Protein AF-A0A933SV31-F1 (afdb_monomer_lite)

Sequence (207 aa):
MATLQPLSAGKNGGQMMVPQLSPNLEISMFLAQATGSFIYTDHPFRWSEICSSINYFYGTDQTPWAKIEEYITNLEIELIHFLDQRELVSGQNGFELRYMKNALKKVWEAVQNETLSN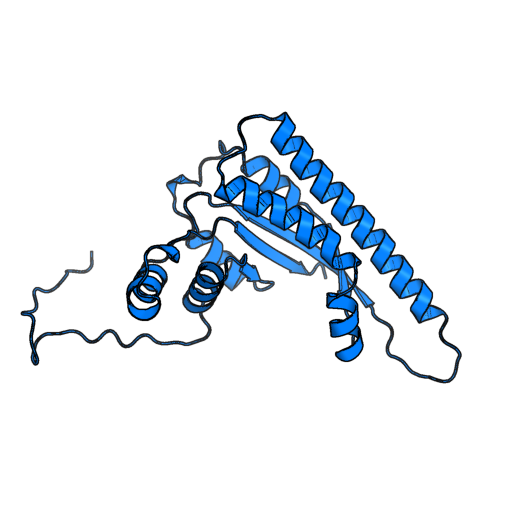QLEIDNLINEIRVAREKMATAIEKIIKLKGNDKPGQKKMLPFTTKGKLSCKIAPTGHGNDAVYRFLLAYAGHEKYIKTLPMALFLEHVK

Structure (mmCIF, N/CA/C/O backbone):
data_AF-A0A933SV31-F1
#
_entry.id   AF-A0A933SV31-F1
#
loop_
_atom_site.group_PDB
_atom_site.id
_atom_site.type_symbol
_atom_site.label_atom_id
_atom_site.label_alt_id
_atom_site.label_comp_id
_atom_site.label_asym_id
_atom_site.label_entity_id
_atom_site.label_seq_id
_atom_site.pdbx_PDB_ins_code
_atom_site.Cartn_x
_atom_site.Cartn_y
_atom_site.Cartn_z
_atom_site.occupancy
_atom_site.B_iso_or_equiv
_atom_site.auth_seq_id
_atom_site.auth_comp_id
_atom_site.auth_asym_id
_atom_site.auth_atom_id
_atom_site.pdbx_PDB_model_num
ATOM 1 N N . MET A 1 1 ? 3.905 -19.541 -30.743 1.00 34.66 1 MET A N 1
ATOM 2 C CA . MET A 1 1 ? 4.522 -18.447 -31.523 1.00 34.66 1 MET A CA 1
ATOM 3 C C . MET A 1 1 ? 3.456 -17.883 -32.446 1.00 34.66 1 MET A C 1
ATOM 5 O O . MET A 1 1 ? 3.047 -18.584 -33.359 1.00 34.66 1 MET A O 1
ATOM 9 N N . ALA A 1 2 ? 2.928 -16.692 -32.160 1.00 39.50 2 ALA A N 1
ATOM 10 C CA . ALA A 1 2 ? 1.968 -16.037 -33.046 1.00 39.50 2 ALA A CA 1
ATOM 11 C C . ALA A 1 2 ? 2.742 -15.253 -34.116 1.00 39.50 2 ALA A C 1
ATOM 13 O O . ALA A 1 2 ? 3.577 -14.412 -33.793 1.00 39.50 2 ALA A O 1
ATOM 14 N N . THR A 1 3 ? 2.512 -15.581 -35.383 1.00 40.41 3 THR A N 1
ATOM 15 C CA . THR A 1 3 ? 3.142 -14.959 -36.552 1.00 40.41 3 THR A CA 1
ATOM 16 C C . THR A 1 3 ? 2.613 -13.539 -36.767 1.00 40.41 3 THR A C 1
ATOM 18 O O . THR A 1 3 ? 1.423 -13.363 -37.024 1.00 40.41 3 THR A O 1
ATOM 21 N N . LEU A 1 4 ? 3.495 -12.537 -36.697 1.00 51.34 4 LEU A N 1
ATOM 22 C CA . LEU A 1 4 ? 3.225 -11.166 -37.141 1.00 51.34 4 LEU A CA 1
ATOM 23 C C . LEU A 1 4 ? 3.063 -11.175 -38.669 1.00 51.34 4 LEU A C 1
ATOM 25 O O . LEU A 1 4 ? 4.033 -11.396 -39.393 1.00 51.34 4 LEU A O 1
ATOM 29 N N . GLN A 1 5 ? 1.839 -10.995 -39.169 1.00 57.66 5 GLN A N 1
ATOM 30 C CA . GLN A 1 5 ? 1.598 -10.865 -40.608 1.00 57.66 5 GLN A CA 1
ATOM 31 C C . GLN A 1 5 ? 2.164 -9.533 -41.135 1.00 57.66 5 GLN A C 1
ATOM 33 O O . GLN A 1 5 ? 2.006 -8.506 -40.471 1.00 57.66 5 GLN A O 1
ATOM 38 N N . PRO A 1 6 ? 2.779 -9.507 -42.332 1.00 56.75 6 PRO A N 1
ATOM 39 C CA . PRO A 1 6 ? 3.223 -8.271 -42.956 1.00 56.75 6 PRO A CA 1
ATOM 40 C C . PRO A 1 6 ? 2.024 -7.600 -43.639 1.00 56.75 6 PRO A C 1
ATOM 42 O O . PRO A 1 6 ? 1.516 -8.101 -44.641 1.00 56.75 6 PRO A O 1
ATOM 45 N N . LEU A 1 7 ? 1.556 -6.472 -43.105 1.00 58.16 7 LEU A N 1
ATOM 46 C CA . LEU A 1 7 ? 0.505 -5.665 -43.731 1.00 58.16 7 LEU A CA 1
ATOM 47 C C . LEU A 1 7 ? 1.057 -4.300 -44.149 1.00 58.16 7 LEU A C 1
ATOM 49 O O . LEU A 1 7 ? 1.777 -3.640 -43.402 1.00 58.16 7 LEU A O 1
ATOM 53 N N . SER A 1 8 ? 0.727 -3.891 -45.374 1.00 56.78 8 SER A N 1
ATOM 54 C CA . SER A 1 8 ? 1.132 -2.615 -45.968 1.00 56.78 8 SER A CA 1
ATOM 55 C C . SER A 1 8 ? 0.360 -1.447 -45.345 1.00 56.78 8 SER A C 1
ATOM 57 O O . SER A 1 8 ? -0.872 -1.442 -45.368 1.00 56.78 8 SER A O 1
ATOM 59 N N . ALA A 1 9 ? 1.068 -0.439 -44.830 1.00 52.62 9 ALA A N 1
ATOM 60 C CA . ALA A 1 9 ? 0.459 0.738 -44.210 1.00 52.62 9 ALA A CA 1
ATOM 61 C C . ALA A 1 9 ? -0.408 1.539 -45.207 1.00 52.62 9 ALA A C 1
ATOM 63 O O . ALA A 1 9 ? 0.036 1.873 -46.304 1.00 52.62 9 ALA A O 1
ATOM 64 N N . GLY A 1 10 ? -1.648 1.860 -44.821 1.00 60.12 10 GLY A N 1
ATOM 65 C CA . GLY A 1 10 ? -2.594 2.637 -45.628 1.00 60.12 10 GLY A CA 1
ATOM 66 C C . GLY A 1 10 ? -4.054 2.273 -45.346 1.00 60.12 10 GLY A C 1
ATOM 67 O O . GLY A 1 10 ? -4.339 1.366 -44.564 1.00 60.12 10 GLY A O 1
ATOM 68 N N . LYS A 1 11 ? -4.992 2.957 -46.017 1.00 54.56 11 LYS A N 1
ATOM 69 C CA . LYS A 1 11 ? -6.459 2.825 -45.844 1.00 54.56 11 LYS A CA 1
ATOM 70 C C . LYS A 1 11 ? -6.993 1.379 -45.955 1.00 54.56 11 LYS A C 1
ATOM 72 O O . LYS A 1 11 ? -8.078 1.106 -45.459 1.00 54.56 11 LYS A O 1
ATOM 77 N N . ASN A 1 12 ? -6.213 0.468 -46.546 1.00 53.44 12 ASN A N 1
ATOM 78 C CA . ASN A 1 12 ? -6.560 -0.936 -46.795 1.00 53.44 12 ASN A CA 1
ATOM 79 C C . ASN A 1 12 ? -5.675 -1.949 -46.028 1.00 53.44 12 ASN A C 1
ATOM 81 O O . ASN A 1 12 ? -5.697 -3.130 -46.358 1.00 53.44 12 ASN A O 1
ATOM 85 N N . GLY A 1 13 ? -4.874 -1.515 -45.045 1.00 55.88 13 GLY A N 1
ATOM 86 C CA . GLY A 1 13 ? -3.947 -2.406 -44.323 1.00 55.88 13 GLY A CA 1
ATOM 87 C C . GLY A 1 13 ? -3.539 -1.958 -42.916 1.00 55.88 13 GLY A C 1
ATOM 88 O O . GLY A 1 13 ? -2.647 -2.554 -42.319 1.00 55.88 13 GLY A O 1
ATOM 89 N N . GLY A 1 14 ? -4.181 -0.927 -42.358 1.00 59.19 14 GLY A N 1
ATOM 90 C CA . GLY A 1 14 ? -4.027 -0.568 -40.948 1.00 59.19 14 GLY A CA 1
ATOM 91 C C . GLY A 1 14 ? -4.984 -1.370 -40.067 1.00 59.19 14 GLY A C 1
ATOM 92 O O . GLY A 1 14 ? -6.199 -1.236 -40.200 1.00 59.19 14 GLY A O 1
ATOM 93 N N . GLN A 1 15 ? -4.458 -2.176 -39.144 1.00 56.69 15 GLN A N 1
ATOM 94 C CA . GLN A 1 15 ? -5.285 -2.807 -38.118 1.00 56.69 15 GLN A CA 1
ATOM 95 C C . GLN A 1 15 ? -5.619 -1.766 -37.041 1.00 56.69 15 GLN A C 1
ATOM 97 O O . GLN A 1 15 ? -4.765 -1.372 -36.247 1.00 56.69 15 GLN A O 1
ATOM 102 N N . MET A 1 16 ? -6.867 -1.296 -37.031 1.00 56.91 16 MET A N 1
ATOM 103 C CA . MET A 1 16 ? -7.375 -0.432 -35.968 1.00 56.91 16 MET A CA 1
ATOM 104 C C . MET A 1 16 ? -7.538 -1.267 -34.696 1.00 56.91 16 MET A C 1
ATOM 106 O O . MET A 1 16 ? -8.471 -2.056 -34.569 1.00 56.91 16 MET A O 1
ATOM 110 N N . MET A 1 17 ? -6.624 -1.093 -33.747 1.00 57.66 17 MET A N 1
ATOM 111 C CA . MET A 1 17 ? -6.809 -1.598 -32.391 1.00 57.66 17 MET A CA 1
ATOM 112 C C . MET A 1 17 ? -7.780 -0.652 -31.691 1.00 57.66 17 MET A C 1
ATOM 114 O O . MET A 1 17 ? -7.380 0.426 -31.262 1.00 57.66 17 MET A O 1
ATOM 118 N N . VAL A 1 18 ? -9.063 -1.016 -31.630 1.00 57.53 18 VAL A N 1
ATOM 119 C CA . VAL A 1 18 ? -10.036 -0.283 -30.814 1.00 57.53 18 VAL A CA 1
ATOM 120 C C . VAL A 1 18 ? -9.783 -0.668 -29.360 1.00 57.53 18 VAL A C 1
ATOM 122 O O . VAL A 1 18 ? -9.997 -1.827 -28.996 1.00 57.53 18 VAL A O 1
ATOM 125 N N . PRO A 1 19 ? -9.313 0.257 -28.516 1.00 53.53 19 PRO A N 1
ATOM 126 C CA . PRO A 1 19 ? -9.114 -0.057 -27.118 1.00 53.53 19 PRO A CA 1
ATOM 127 C C . PRO A 1 19 ? -10.461 -0.249 -26.422 1.00 53.53 19 PRO A C 1
ATOM 129 O O . PRO A 1 19 ? -11.295 0.656 -26.407 1.00 53.53 19 PRO A O 1
ATOM 132 N N . GLN A 1 20 ? -10.687 -1.421 -25.830 1.00 50.62 20 GLN A N 1
ATOM 133 C CA . GLN A 1 20 ? -11.830 -1.613 -24.943 1.00 50.62 20 GLN A CA 1
ATOM 134 C C . GLN A 1 20 ? -11.520 -0.995 -23.579 1.00 50.62 20 GLN A C 1
ATOM 136 O O . GLN A 1 20 ? -10.733 -1.532 -22.803 1.00 50.62 20 GLN A O 1
ATOM 141 N N . LEU A 1 21 ? -12.168 0.135 -23.290 1.00 51.38 21 LEU A N 1
ATOM 142 C CA . LEU A 1 21 ? -12.091 0.842 -22.011 1.00 51.38 21 LEU A CA 1
ATOM 143 C C . LEU A 1 21 ? -13.084 0.272 -20.977 1.00 51.38 21 LEU A C 1
ATOM 145 O O . LEU A 1 21 ? -13.828 1.008 -20.330 1.00 51.38 21 LEU A O 1
ATOM 149 N N . SER A 1 22 ? -13.125 -1.051 -20.833 1.00 56.41 22 SER A N 1
ATOM 150 C CA . SER A 1 22 ? -13.831 -1.679 -19.707 1.00 56.41 22 SER A CA 1
ATOM 151 C C . SER A 1 22 ? -13.037 -1.424 -18.416 1.00 56.41 22 SER A C 1
ATOM 153 O O . SER A 1 22 ? -11.823 -1.281 -18.515 1.00 56.41 22 SER A O 1
ATOM 155 N N . PRO A 1 23 ? -13.645 -1.380 -17.213 1.00 58.56 23 PRO A N 1
ATOM 156 C CA . PRO A 1 23 ? -12.920 -1.234 -15.944 1.00 58.56 23 PRO A CA 1
ATOM 157 C C . PRO A 1 23 ? -12.016 -2.454 -15.666 1.00 58.56 23 PRO A C 1
ATOM 159 O O . PRO A 1 23 ? -12.343 -3.375 -14.915 1.00 58.56 23 PRO A O 1
ATOM 162 N N . ASN A 1 24 ? -10.860 -2.468 -16.316 1.00 77.00 24 ASN A N 1
ATOM 163 C CA . ASN A 1 24 ? -9.843 -3.507 -16.295 1.00 77.00 24 ASN A CA 1
ATOM 164 C C . ASN A 1 24 ? -8.571 -2.988 -15.608 1.00 77.00 24 ASN A C 1
ATOM 166 O O . ASN A 1 24 ? -8.502 -1.836 -15.168 1.00 77.00 24 ASN A O 1
ATOM 170 N N . LEU A 1 25 ? -7.594 -3.875 -15.424 1.00 80.50 25 LEU A N 1
ATOM 171 C CA . LEU A 1 25 ? -6.339 -3.547 -14.752 1.00 80.50 25 LEU A CA 1
ATOM 172 C C . LEU A 1 25 ? -5.607 -2.405 -15.474 1.00 80.50 25 LEU A C 1
ATOM 174 O O . LEU A 1 25 ? -5.018 -1.541 -14.828 1.00 80.50 25 LEU A O 1
ATOM 178 N N . GLU A 1 26 ? -5.706 -2.361 -16.799 1.00 79.12 26 GLU A N 1
ATOM 179 C CA . GLU A 1 26 ? -5.036 -1.395 -17.658 1.00 79.12 26 GLU A CA 1
ATOM 180 C C . GLU A 1 26 ? -5.458 0.045 -17.357 1.00 79.12 26 GLU A C 1
ATOM 182 O O . GLU A 1 26 ? -4.599 0.911 -17.200 1.00 79.12 26 GLU A O 1
ATOM 187 N N . ILE A 1 27 ? -6.761 0.315 -17.216 1.00 81.81 27 ILE A N 1
ATOM 188 C CA . ILE A 1 27 ? -7.241 1.658 -16.852 1.00 81.81 27 ILE A CA 1
ATOM 189 C C . ILE A 1 27 ? -6.800 2.027 -15.433 1.00 81.81 27 ILE A C 1
ATOM 191 O O . ILE A 1 27 ? -6.397 3.166 -15.194 1.00 81.81 27 ILE A O 1
ATOM 195 N N . SER A 1 28 ? -6.845 1.081 -14.488 1.00 84.25 28 SER A N 1
ATOM 196 C CA . SER A 1 28 ? -6.376 1.323 -13.117 1.00 84.25 28 SER A CA 1
ATOM 197 C C . SER A 1 28 ? -4.893 1.695 -13.093 1.00 84.25 28 SER A C 1
ATOM 199 O O . SER A 1 28 ? -4.515 2.655 -12.423 1.00 84.25 28 SER A O 1
ATOM 201 N N . MET A 1 29 ? -4.066 0.987 -13.864 1.00 82.50 29 MET A N 1
ATOM 202 C CA . MET A 1 29 ? -2.643 1.287 -14.009 1.00 82.50 29 MET A CA 1
ATOM 203 C C . MET A 1 29 ? -2.411 2.629 -14.699 1.00 82.50 29 MET A C 1
ATOM 205 O O . MET A 1 29 ? -1.632 3.434 -14.197 1.00 82.50 29 MET A O 1
ATOM 209 N N . PHE A 1 30 ? -3.126 2.907 -15.791 1.00 81.25 30 PHE A N 1
ATOM 210 C CA . PHE A 1 30 ? -3.048 4.182 -16.502 1.00 81.25 30 PHE A CA 1
ATOM 211 C C . PHE A 1 30 ? -3.344 5.365 -15.572 1.00 81.25 30 PHE A C 1
ATOM 213 O O . PHE A 1 30 ? -2.559 6.308 -15.500 1.00 81.25 30 PHE A O 1
ATOM 220 N N . LEU A 1 31 ? -4.444 5.308 -14.814 1.00 84.00 31 LEU A N 1
ATOM 221 C CA . LEU A 1 31 ? -4.828 6.372 -13.882 1.00 84.00 31 LEU A CA 1
ATOM 222 C C . LEU A 1 31 ? -3.818 6.525 -12.746 1.00 84.00 31 LEU A C 1
ATOM 224 O O . LEU A 1 31 ? -3.464 7.647 -12.378 1.00 84.00 31 LEU A O 1
ATOM 228 N N . ALA A 1 32 ? -3.339 5.414 -12.193 1.00 84.75 32 ALA A N 1
ATOM 229 C CA . ALA A 1 32 ? -2.336 5.429 -11.140 1.00 84.75 32 ALA A CA 1
ATOM 230 C C . ALA A 1 32 ? -1.024 6.078 -11.629 1.00 84.75 32 ALA A C 1
ATOM 232 O O . ALA A 1 32 ? -0.500 6.963 -10.956 1.00 84.75 32 ALA A O 1
ATOM 233 N N . GLN A 1 33 ? -0.558 5.744 -12.839 1.00 81.19 33 GLN A N 1
ATOM 234 C CA . GLN A 1 33 ? 0.646 6.328 -13.452 1.00 81.19 33 GLN A CA 1
ATOM 235 C C . GLN A 1 33 ? 0.458 7.809 -13.792 1.00 81.19 33 GLN A C 1
ATOM 237 O O . GLN A 1 33 ? 1.312 8.634 -13.468 1.00 81.19 33 GLN A O 1
ATOM 242 N N . ALA A 1 34 ? -0.692 8.171 -14.367 1.00 80.12 34 ALA A N 1
ATOM 243 C CA . ALA A 1 34 ? -1.012 9.552 -14.716 1.00 80.12 34 ALA A CA 1
ATOM 244 C C . ALA A 1 34 ? -1.117 10.470 -13.483 1.00 80.12 34 ALA A C 1
ATOM 246 O O . ALA A 1 34 ? -0.772 11.649 -13.560 1.00 80.12 34 ALA A O 1
ATOM 247 N N . THR A 1 35 ? -1.582 9.941 -12.345 1.00 82.19 35 THR A N 1
ATOM 248 C CA . THR A 1 35 ? -1.791 10.711 -11.103 1.00 82.19 35 THR A CA 1
ATOM 249 C C . THR A 1 35 ? -0.667 10.569 -10.077 1.00 82.19 35 THR A C 1
ATOM 251 O O . THR A 1 35 ? -0.643 11.316 -9.100 1.00 82.19 35 THR A O 1
ATOM 254 N N . GLY A 1 36 ? 0.260 9.626 -10.266 1.00 78.50 36 GLY A N 1
ATOM 255 C CA . GLY A 1 36 ? 1.266 9.273 -9.261 1.00 78.50 36 GLY A CA 1
ATOM 256 C C . GLY A 1 36 ? 0.679 8.590 -8.018 1.00 78.50 36 GLY A C 1
ATOM 257 O O . GLY A 1 36 ? 1.254 8.693 -6.936 1.00 78.50 36 GLY A O 1
ATOM 258 N N . SER A 1 37 ? -0.476 7.936 -8.156 1.00 82.06 37 SER A N 1
ATOM 259 C CA . SER A 1 37 ? -1.121 7.175 -7.079 1.00 82.06 37 SER A CA 1
ATOM 260 C C . SER A 1 37 ? -0.619 5.728 -7.063 1.00 82.06 37 SER A C 1
ATOM 262 O O . SER A 1 37 ? -0.237 5.189 -8.099 1.00 82.06 37 SER A O 1
ATOM 264 N N . PHE A 1 38 ? -0.662 5.066 -5.905 1.00 85.44 38 PHE A N 1
ATOM 265 C CA . PHE A 1 38 ? -0.480 3.613 -5.821 1.00 85.44 38 PHE A CA 1
ATOM 266 C C . PHE A 1 38 ? -1.792 2.879 -6.124 1.00 85.44 38 PHE A C 1
ATOM 268 O O . PHE A 1 38 ? -2.880 3.422 -5.917 1.00 85.44 38 PHE A O 1
ATOM 275 N N . ILE A 1 39 ? -1.695 1.631 -6.587 1.00 87.88 39 ILE A N 1
ATOM 276 C CA . ILE A 1 39 ? -2.866 0.768 -6.781 1.00 87.88 39 ILE A CA 1
ATOM 277 C C . ILE A 1 39 ? -3.226 0.098 -5.456 1.00 87.88 39 ILE A C 1
ATOM 279 O O . ILE A 1 39 ? -2.357 -0.391 -4.736 1.00 87.88 39 ILE A O 1
ATOM 283 N N . TYR A 1 40 ? -4.521 0.048 -5.165 1.00 88.06 40 TYR A N 1
ATOM 284 C CA . TYR A 1 40 ? -5.095 -0.673 -4.039 1.00 88.06 40 TYR A CA 1
ATOM 285 C C . TYR A 1 40 ? -6.243 -1.555 -4.536 1.00 88.06 40 TYR A C 1
ATOM 287 O O . TYR A 1 40 ? -7.060 -1.107 -5.344 1.00 88.06 40 TYR A O 1
ATOM 295 N N . THR A 1 41 ? -6.323 -2.792 -4.053 1.00 89.81 41 THR A N 1
ATOM 296 C CA . THR A 1 41 ? -7.451 -3.690 -4.320 1.00 89.81 41 THR A CA 1
ATOM 297 C C . THR A 1 41 ? -7.737 -4.582 -3.117 1.00 89.81 41 THR A C 1
ATOM 299 O O . THR A 1 41 ? -6.842 -4.916 -2.354 1.00 89.81 41 THR A O 1
ATOM 302 N N . ASP A 1 42 ? -8.988 -4.978 -2.946 1.00 89.94 42 ASP A N 1
ATOM 303 C CA . ASP A 1 42 ? -9.452 -5.999 -2.004 1.00 89.94 42 ASP A CA 1
ATOM 304 C C . ASP A 1 42 ? -9.886 -7.288 -2.728 1.00 89.94 42 ASP A C 1
ATOM 306 O O . ASP A 1 42 ? -10.377 -8.237 -2.115 1.00 89.94 42 ASP A O 1
ATOM 310 N N . HIS A 1 43 ? -9.681 -7.354 -4.050 1.00 90.12 43 HIS A N 1
ATOM 311 C CA . HIS A 1 43 ? -10.118 -8.468 -4.878 1.00 90.12 43 HIS A CA 1
ATOM 312 C C . HIS A 1 43 ? -8.944 -9.400 -5.235 1.00 90.12 43 HIS A C 1
ATOM 314 O O . HIS A 1 43 ? -8.019 -8.980 -5.939 1.00 90.12 43 HIS A O 1
ATOM 320 N N . PRO A 1 44 ? -8.991 -10.696 -4.871 1.00 89.50 44 PRO A N 1
ATOM 321 C CA . PRO A 1 44 ? -7.854 -11.609 -5.023 1.00 89.50 44 PRO A CA 1
ATOM 322 C C . PRO A 1 44 ? -7.461 -11.847 -6.487 1.00 89.50 44 PRO A C 1
ATOM 324 O O . PRO A 1 44 ? -6.278 -11.889 -6.813 1.00 89.50 44 PRO A O 1
ATOM 327 N N . PHE A 1 45 ? -8.435 -11.932 -7.402 1.00 88.31 45 PHE A N 1
ATOM 328 C CA . PHE A 1 45 ? -8.134 -12.045 -8.836 1.00 88.31 45 PHE A CA 1
ATOM 329 C C . PHE A 1 45 ? -7.357 -10.824 -9.351 1.00 88.31 45 PHE A C 1
ATOM 331 O O . PHE A 1 45 ? -6.319 -10.982 -9.985 1.00 88.31 45 PHE A O 1
ATOM 338 N N . ARG A 1 46 ? -7.783 -9.604 -8.996 1.00 87.12 46 ARG A N 1
ATOM 339 C CA . ARG A 1 46 ? -7.111 -8.370 -9.418 1.00 87.12 46 ARG A CA 1
ATOM 340 C C . ARG A 1 46 ? -5.717 -8.266 -8.809 1.00 87.12 46 ARG A C 1
ATOM 342 O O . ARG A 1 46 ? -4.788 -7.837 -9.486 1.00 87.12 46 ARG A O 1
ATOM 349 N N . TRP A 1 47 ? -5.552 -8.722 -7.568 1.00 89.44 47 TRP A N 1
ATOM 350 C CA . TRP A 1 47 ? -4.239 -8.859 -6.948 1.00 89.44 47 TRP A CA 1
ATOM 351 C C . TRP A 1 47 ? -3.315 -9.799 -7.731 1.00 89.44 47 TRP A C 1
ATOM 353 O O . TRP A 1 47 ? -2.162 -9.451 -7.982 1.00 89.44 47 TRP A O 1
ATOM 363 N N . SER A 1 48 ? -3.823 -10.947 -8.191 1.00 87.88 48 SER A N 1
ATOM 364 C CA . SER A 1 48 ? -3.043 -11.888 -9.004 1.00 87.88 48 SER A CA 1
ATOM 365 C C . SER A 1 48 ? -2.622 -11.302 -10.359 1.00 87.88 48 SER A C 1
ATOM 367 O O . SER A 1 48 ? -1.479 -11.491 -10.778 1.00 87.88 48 SER A O 1
ATOM 369 N N . GLU A 1 49 ? -3.493 -10.521 -11.009 1.00 85.75 49 GLU A N 1
ATOM 370 C CA . GLU A 1 49 ? -3.174 -9.820 -12.259 1.00 85.75 49 GLU A CA 1
ATOM 371 C C . GLU A 1 49 ? -2.078 -8.762 -12.036 1.00 85.75 49 GLU A C 1
ATOM 373 O O . GLU A 1 49 ? -1.110 -8.697 -12.794 1.00 85.75 49 GLU A O 1
ATOM 378 N N . ILE A 1 50 ? -2.178 -7.980 -10.952 1.00 85.62 50 ILE A N 1
ATOM 379 C CA . ILE A 1 50 ? -1.163 -6.984 -10.571 1.00 85.62 50 ILE A CA 1
ATOM 380 C C . ILE A 1 50 ? 0.185 -7.659 -10.315 1.00 85.62 50 ILE A C 1
ATOM 382 O O . ILE A 1 50 ? 1.201 -7.214 -10.850 1.00 85.62 50 ILE A O 1
ATOM 386 N N . CYS A 1 51 ? 0.208 -8.745 -9.540 1.00 84.31 51 CYS A N 1
ATOM 387 C CA . CYS A 1 51 ? 1.434 -9.498 -9.276 1.00 84.31 51 CYS A CA 1
ATOM 388 C C . CYS A 1 51 ? 2.053 -10.047 -10.569 1.00 84.31 51 CYS A C 1
ATOM 390 O O . CYS A 1 51 ? 3.268 -10.003 -10.732 1.00 84.31 51 CYS A O 1
ATOM 392 N N . SER A 1 52 ? 1.221 -10.506 -11.508 1.00 81.56 52 SER A N 1
ATOM 393 C CA . SER A 1 52 ? 1.667 -11.056 -12.797 1.00 81.56 52 SER A CA 1
ATOM 394 C C . SER A 1 52 ? 2.222 -9.996 -13.759 1.00 81.56 52 SER A C 1
ATOM 396 O O . SER A 1 52 ? 2.974 -10.336 -14.666 1.00 81.56 52 SER A O 1
ATOM 398 N N . SER A 1 53 ? 1.879 -8.717 -13.567 1.00 78.38 53 SER A N 1
ATOM 399 C CA . SER A 1 53 ? 2.431 -7.586 -14.336 1.00 78.38 53 SER A CA 1
ATOM 400 C C . SER A 1 53 ? 3.815 -7.112 -13.866 1.00 78.38 53 SER A C 1
ATOM 402 O O . SER A 1 53 ? 4.383 -6.179 -14.436 1.00 78.38 53 SER A O 1
ATOM 404 N N . ILE A 1 54 ? 4.363 -7.713 -12.805 1.00 75.94 54 ILE A N 1
ATOM 405 C CA . ILE A 1 54 ? 5.722 -7.424 -12.340 1.00 75.94 54 ILE A CA 1
ATOM 406 C C . ILE A 1 54 ? 6.704 -8.180 -13.235 1.00 75.94 54 ILE A C 1
ATOM 408 O O . ILE A 1 54 ? 6.583 -9.389 -13.428 1.00 75.94 54 ILE A O 1
ATOM 412 N N . ASN A 1 55 ? 7.706 -7.479 -13.764 1.00 67.19 55 ASN A N 1
ATOM 413 C CA . ASN A 1 55 ? 8.739 -8.109 -14.579 1.00 67.19 55 ASN A CA 1
ATOM 414 C C . ASN A 1 55 ? 9.507 -9.177 -13.781 1.00 67.19 55 ASN A C 1
ATOM 416 O O . ASN A 1 55 ? 9.966 -8.928 -12.666 1.00 67.19 55 ASN A O 1
ATOM 420 N N . TYR A 1 56 ? 9.721 -10.341 -14.407 1.00 55.28 56 TYR A N 1
ATOM 421 C CA . TYR A 1 56 ? 10.370 -11.526 -13.820 1.00 55.28 56 TYR A CA 1
ATOM 422 C C . TYR A 1 56 ? 11.737 -11.241 -13.164 1.00 55.28 56 TYR A C 1
ATOM 424 O O . TYR A 1 56 ? 12.136 -11.934 -12.232 1.00 55.28 56 TYR A O 1
ATOM 432 N N . PHE A 1 57 ? 12.438 -10.188 -13.599 1.00 52.78 57 PHE A N 1
ATOM 433 C CA . PHE A 1 57 ? 13.743 -9.779 -13.065 1.00 52.78 57 PHE A CA 1
ATOM 434 C C . PHE A 1 57 ? 13.735 -9.407 -11.569 1.00 52.78 57 PHE A C 1
ATOM 436 O O . PHE A 1 57 ? 14.786 -9.454 -10.940 1.00 52.78 57 PHE A O 1
ATOM 443 N N . TYR A 1 58 ? 12.572 -9.077 -10.993 1.00 56.81 58 TYR A N 1
ATOM 444 C CA . TYR A 1 58 ? 12.419 -8.731 -9.570 1.00 56.81 58 TYR A CA 1
ATOM 445 C C . TYR A 1 58 ? 11.940 -9.892 -8.687 1.00 56.81 58 TYR A C 1
ATOM 447 O O . TYR A 1 58 ? 11.755 -9.712 -7.487 1.00 56.81 58 TYR A O 1
ATOM 455 N N . GLY A 1 59 ? 11.756 -11.087 -9.255 1.00 51.88 59 GLY A N 1
ATOM 456 C CA . GLY A 1 59 ? 11.336 -12.288 -8.527 1.00 51.88 59 GLY A CA 1
ATOM 457 C C . GLY A 1 59 ? 12.453 -13.007 -7.762 1.00 51.88 59 GLY A C 1
ATOM 458 O O . GLY A 1 59 ? 12.235 -14.129 -7.316 1.00 51.88 59 GLY A O 1
ATOM 459 N N . THR A 1 60 ? 13.648 -12.422 -7.645 1.00 53.97 60 THR A N 1
ATOM 460 C CA . THR A 1 60 ? 14.753 -12.984 -6.860 1.00 53.97 60 THR A CA 1
ATOM 461 C C . THR A 1 60 ? 14.812 -12.307 -5.489 1.00 53.97 60 THR A C 1
ATOM 463 O O . THR A 1 60 ? 14.804 -11.082 -5.385 1.00 53.97 60 THR A O 1
ATOM 466 N N . ASP A 1 61 ? 14.877 -13.108 -4.424 1.00 56.91 61 ASP A N 1
ATOM 467 C CA . ASP A 1 61 ? 14.716 -12.728 -3.005 1.00 56.91 61 ASP A CA 1
ATOM 468 C C . ASP A 1 61 ? 15.801 -11.781 -2.427 1.00 56.91 61 ASP A C 1
ATOM 470 O O . ASP A 1 61 ? 15.993 -11.696 -1.216 1.00 56.91 61 ASP A O 1
ATOM 474 N N . GLN A 1 62 ? 16.549 -11.066 -3.272 1.00 61.94 62 GLN A N 1
ATOM 475 C CA . GLN A 1 62 ? 17.710 -10.248 -2.900 1.00 61.94 62 GLN A CA 1
ATOM 476 C C . GLN A 1 62 ? 17.494 -8.743 -3.102 1.00 61.94 62 GLN A C 1
ATOM 478 O O . GLN A 1 62 ? 18.454 -7.986 -3.238 1.00 61.94 62 GLN A O 1
ATOM 483 N N . THR A 1 63 ? 16.245 -8.276 -3.123 1.00 71.50 63 THR A N 1
ATOM 484 C CA . THR A 1 63 ? 15.967 -6.836 -3.187 1.00 71.50 63 THR A CA 1
ATOM 485 C C . THR A 1 63 ? 15.871 -6.238 -1.776 1.00 71.50 63 THR A C 1
ATOM 487 O O . THR A 1 63 ? 15.314 -6.873 -0.876 1.00 71.50 63 THR A O 1
ATOM 490 N N . PRO A 1 64 ? 16.351 -4.999 -1.546 1.00 75.50 64 PRO A N 1
ATOM 491 C CA . PRO A 1 64 ? 16.194 -4.321 -0.250 1.00 75.50 64 PRO A CA 1
ATOM 492 C C . PRO A 1 64 ? 14.716 -4.146 0.150 1.00 75.50 64 PRO A C 1
ATOM 494 O O . PRO A 1 64 ? 14.392 -4.010 1.329 1.00 75.50 64 PRO A O 1
ATOM 497 N N . TRP A 1 65 ? 13.812 -4.211 -0.829 1.00 84.19 65 TRP A N 1
ATOM 498 C CA . TRP A 1 65 ? 12.365 -4.092 -0.669 1.00 84.19 65 TRP A CA 1
ATOM 499 C C . TRP A 1 65 ? 11.706 -5.345 -0.097 1.00 84.19 65 TRP A C 1
ATOM 501 O O . TRP A 1 65 ? 10.675 -5.217 0.557 1.00 84.19 65 TRP A O 1
ATOM 511 N N . ALA A 1 66 ? 12.308 -6.529 -0.267 1.00 84.31 66 ALA A N 1
ATOM 512 C CA . ALA A 1 66 ? 11.729 -7.799 0.174 1.00 84.31 66 ALA A CA 1
ATOM 513 C C . ALA A 1 66 ? 11.384 -7.802 1.674 1.00 84.31 66 ALA A C 1
ATOM 515 O O . ALA A 1 66 ? 10.313 -8.257 2.061 1.00 84.31 66 ALA A O 1
ATOM 516 N N . LYS A 1 67 ? 12.231 -7.195 2.517 1.00 87.69 67 LYS A N 1
ATOM 517 C CA . LYS A 1 67 ? 11.972 -7.061 3.964 1.00 87.69 67 LYS A CA 1
ATOM 518 C C . LYS A 1 67 ? 10.761 -6.178 4.270 1.00 87.69 67 LYS A C 1
ATOM 520 O O . LYS A 1 67 ? 10.004 -6.453 5.198 1.00 87.69 67 LYS A O 1
ATOM 525 N N . ILE A 1 68 ? 10.578 -5.107 3.497 1.00 89.25 68 ILE A N 1
ATOM 526 C CA . ILE A 1 68 ? 9.431 -4.201 3.637 1.00 89.25 68 ILE A CA 1
ATOM 527 C C . ILE A 1 68 ? 8.162 -4.902 3.147 1.00 89.25 68 ILE A C 1
ATOM 529 O O . ILE A 1 68 ? 7.133 -4.831 3.816 1.00 89.25 68 ILE A O 1
ATOM 533 N N . GLU A 1 69 ? 8.233 -5.608 2.016 1.00 89.44 69 GLU A N 1
ATOM 534 C CA . GLU A 1 69 ? 7.127 -6.424 1.511 1.00 89.44 69 GLU A CA 1
ATOM 535 C C . GLU A 1 69 ? 6.702 -7.485 2.521 1.00 89.44 69 GLU A C 1
ATOM 537 O O . GLU A 1 69 ? 5.514 -7.599 2.809 1.00 89.44 69 GLU A O 1
ATOM 542 N N . GLU A 1 70 ? 7.653 -8.232 3.084 1.00 89.56 70 GLU A N 1
ATOM 543 C CA . GLU A 1 70 ? 7.403 -9.271 4.082 1.00 89.56 70 GLU A CA 1
ATOM 544 C C . GLU A 1 70 ? 6.752 -8.685 5.339 1.00 89.56 70 GLU A C 1
ATOM 546 O O . GLU A 1 70 ? 5.751 -9.215 5.830 1.00 89.56 70 GLU A O 1
ATOM 551 N N . TYR A 1 71 ? 7.266 -7.553 5.830 1.00 91.19 71 TYR A N 1
ATOM 552 C CA . TYR A 1 71 ? 6.685 -6.867 6.978 1.00 91.19 71 TYR A CA 1
ATOM 553 C C . TYR A 1 71 ? 5.247 -6.415 6.705 1.00 91.19 71 TYR A C 1
ATOM 555 O O . TYR A 1 71 ? 4.350 -6.706 7.498 1.00 91.19 71 TYR A O 1
ATOM 563 N N . ILE A 1 72 ? 5.008 -5.726 5.582 1.00 90.38 72 ILE A N 1
ATOM 564 C CA . ILE A 1 72 ? 3.670 -5.227 5.246 1.00 90.38 72 ILE A CA 1
ATOM 565 C C . ILE A 1 72 ? 2.716 -6.393 4.981 1.00 90.38 72 ILE A C 1
ATOM 567 O O . ILE A 1 72 ? 1.576 -6.322 5.417 1.00 90.38 72 ILE A O 1
ATOM 571 N N . THR A 1 73 ? 3.175 -7.468 4.337 1.00 88.81 73 THR A N 1
ATOM 572 C CA . THR A 1 73 ? 2.367 -8.663 4.040 1.00 88.81 73 THR A CA 1
ATOM 573 C C . THR A 1 73 ? 1.887 -9.378 5.290 1.00 88.81 73 THR A C 1
ATOM 575 O O . THR A 1 73 ? 0.819 -9.977 5.279 1.00 88.81 73 THR A O 1
ATOM 578 N N . ASN A 1 74 ? 2.622 -9.284 6.394 1.00 86.38 74 ASN A N 1
ATOM 579 C CA . ASN A 1 74 ? 2.206 -9.839 7.678 1.00 86.38 74 ASN A CA 1
ATOM 580 C C . ASN A 1 74 ? 1.516 -8.805 8.586 1.00 86.38 74 ASN A C 1
ATOM 582 O O . ASN A 1 74 ? 1.270 -9.074 9.763 1.00 86.38 74 ASN A O 1
ATOM 586 N N . LEU A 1 75 ? 1.190 -7.619 8.062 1.00 88.50 75 LEU A N 1
ATOM 587 C CA . LEU A 1 75 ? 0.612 -6.534 8.842 1.00 88.50 75 LEU A CA 1
ATOM 588 C C . LEU A 1 75 ? -0.910 -6.669 8.941 1.00 88.50 75 LEU A C 1
ATOM 590 O O . LEU A 1 75 ? -1.650 -6.398 7.994 1.00 88.50 75 LEU A O 1
ATOM 594 N N . GLU A 1 76 ? -1.390 -7.010 10.133 1.00 89.25 76 GLU A N 1
ATOM 595 C CA . GLU A 1 76 ? -2.813 -6.913 10.461 1.00 89.25 76 GLU A CA 1
ATOM 596 C C . GLU A 1 76 ? -3.204 -5.465 10.767 1.00 89.25 76 GLU A C 1
ATOM 598 O O . GLU A 1 76 ? -2.631 -4.818 11.645 1.00 89.25 76 GLU A O 1
ATOM 603 N N . ILE A 1 77 ? -4.221 -4.949 10.094 1.00 88.12 77 ILE A N 1
ATOM 604 C CA . ILE A 1 77 ? -4.741 -3.601 10.296 1.00 88.12 77 ILE A CA 1
ATOM 605 C C . ILE A 1 77 ? -6.213 -3.644 10.693 1.00 88.12 77 ILE A C 1
ATOM 607 O O . ILE A 1 77 ? -6.992 -4.465 10.210 1.00 88.12 77 ILE A O 1
ATOM 611 N N . GLU A 1 78 ? -6.602 -2.735 11.580 1.00 87.06 78 GLU A N 1
ATOM 612 C CA . GLU A 1 78 ? -8.007 -2.486 11.877 1.00 87.06 78 GLU A CA 1
ATOM 613 C C . GLU A 1 78 ? -8.524 -1.390 10.957 1.00 87.06 78 GLU A C 1
ATOM 615 O O . GLU A 1 78 ? -7.924 -0.324 10.830 1.00 87.06 78 GLU A O 1
ATOM 620 N N . LEU A 1 79 ? -9.646 -1.660 10.307 1.00 83.00 79 LEU A N 1
ATOM 621 C CA . LEU A 1 79 ? -10.301 -0.735 9.400 1.00 83.00 79 LEU A CA 1
ATOM 622 C C . LEU A 1 79 ? -11.616 -0.298 10.002 1.00 83.00 79 LEU A C 1
ATOM 624 O O . LEU A 1 79 ? -12.415 -1.131 10.422 1.00 83.00 79 LEU A O 1
ATOM 628 N N . ILE A 1 80 ? -11.832 1.010 10.021 1.00 82.81 80 ILE A N 1
ATOM 629 C CA . ILE A 1 80 ? -13.086 1.612 10.450 1.00 82.81 80 ILE A CA 1
ATOM 630 C C . ILE A 1 80 ? -14.012 1.790 9.248 1.00 82.81 80 ILE A C 1
ATOM 632 O O . ILE A 1 80 ? -13.627 2.367 8.232 1.00 82.81 80 ILE A O 1
ATOM 636 N N . HIS A 1 81 ? -15.247 1.323 9.388 1.00 81.06 81 HIS A N 1
ATOM 637 C CA . HIS A 1 81 ? -16.300 1.475 8.392 1.00 81.06 81 HIS A CA 1
ATOM 638 C C . HIS A 1 81 ? -17.347 2.450 8.903 1.00 81.06 81 HIS A C 1
ATOM 640 O O . HIS A 1 81 ? -17.962 2.241 9.951 1.00 81.06 81 HIS A O 1
ATOM 646 N N . PHE A 1 82 ? -17.551 3.525 8.145 1.00 77.12 82 PHE A N 1
ATOM 647 C CA . PHE A 1 82 ? -18.614 4.490 8.393 1.00 77.12 82 PHE A CA 1
ATOM 648 C C . PHE A 1 82 ? -19.836 4.113 7.559 1.00 77.12 82 PHE A C 1
ATOM 650 O O . PHE A 1 82 ? -19.739 3.956 6.345 1.00 77.12 82 PHE A O 1
ATOM 657 N N . LEU A 1 83 ? -20.987 3.985 8.215 1.00 73.75 83 LEU A N 1
ATOM 658 C CA . LEU A 1 83 ? -22.260 3.682 7.554 1.00 73.75 83 LEU A CA 1
ATOM 659 C C . LEU A 1 83 ? -22.912 4.940 6.956 1.00 73.75 83 LEU A C 1
ATOM 661 O O . LEU A 1 83 ? -23.705 4.839 6.025 1.00 73.75 83 LEU A O 1
ATOM 665 N N . ASP A 1 84 ? -22.546 6.127 7.453 1.00 77.06 84 ASP A N 1
ATOM 666 C CA . ASP A 1 84 ? -22.935 7.417 6.880 1.00 77.06 84 ASP A CA 1
ATOM 667 C C . ASP A 1 84 ? -21.807 7.977 5.993 1.00 77.06 84 ASP A C 1
ATOM 669 O O . ASP A 1 84 ? -20.682 8.216 6.441 1.00 77.06 84 ASP A O 1
ATOM 673 N N . GLN A 1 85 ? -22.122 8.237 4.723 1.00 69.56 85 GLN A N 1
ATOM 674 C CA . GLN A 1 85 ? -21.190 8.779 3.733 1.00 69.56 85 GLN A CA 1
ATOM 675 C C . GLN A 1 85 ? -20.640 10.162 4.117 1.00 69.56 85 GLN A C 1
ATOM 677 O O . GLN A 1 85 ? -19.503 10.493 3.781 1.00 69.56 85 GLN A O 1
ATOM 682 N N . ARG A 1 86 ? -21.403 10.983 4.847 1.00 74.25 86 ARG A N 1
ATOM 683 C CA . ARG A 1 86 ? -20.925 12.296 5.315 1.00 74.25 86 ARG A CA 1
ATOM 684 C C . ARG A 1 86 ? -19.852 12.145 6.385 1.00 74.25 86 ARG A C 1
ATOM 686 O O . ARG A 1 86 ? -18.895 12.917 6.423 1.00 74.25 86 ARG A O 1
ATOM 693 N N . GLU A 1 87 ? -20.003 11.131 7.230 1.00 69.75 87 GLU A N 1
ATOM 694 C CA . GLU A 1 87 ? -19.012 10.765 8.236 1.00 69.75 87 GLU A CA 1
ATOM 695 C C . GLU A 1 87 ? -17.780 10.115 7.613 1.00 69.75 87 GLU A C 1
ATOM 697 O O . GLU A 1 87 ? -16.673 10.326 8.097 1.00 69.75 87 GLU A O 1
ATOM 702 N N . LEU A 1 88 ? -17.951 9.390 6.503 1.00 68.12 88 LEU A N 1
ATOM 703 C CA . LEU A 1 88 ? -16.829 8.894 5.716 1.00 68.12 88 LEU A CA 1
ATOM 704 C C . LEU A 1 88 ? -15.999 10.051 5.152 1.00 68.12 88 LEU A C 1
ATOM 706 O O . LEU A 1 88 ? -14.786 10.030 5.288 1.00 68.12 88 LEU A O 1
ATOM 710 N N . VAL A 1 89 ? -16.617 11.075 4.555 1.00 67.88 89 VAL A N 1
ATOM 711 C CA . VAL A 1 89 ? -15.877 12.214 3.974 1.00 67.88 89 VAL A CA 1
ATOM 712 C C . VAL A 1 89 ? -15.169 13.039 5.055 1.00 67.88 89 VAL A C 1
ATOM 714 O O . VAL A 1 89 ? -14.008 13.419 4.887 1.00 67.88 89 VAL A O 1
ATOM 717 N N . SER A 1 90 ? -15.819 13.287 6.197 1.00 65.88 90 SER A N 1
ATOM 718 C CA . SER A 1 90 ? -15.164 13.963 7.325 1.00 65.88 90 SER A CA 1
ATOM 719 C C . SER A 1 90 ? -14.077 13.095 7.973 1.00 65.88 90 SER A C 1
ATOM 721 O O . SER A 1 90 ? -13.040 13.622 8.372 1.00 65.88 90 SER A O 1
ATOM 723 N N . GLY A 1 91 ? -14.260 11.772 8.000 1.00 62.16 91 GLY A N 1
ATOM 724 C CA . GLY A 1 91 ? -13.287 10.785 8.470 1.00 62.16 91 GLY A CA 1
ATOM 725 C C . GLY A 1 91 ? -12.120 10.526 7.508 1.00 62.16 91 GLY A C 1
ATOM 726 O O . GLY A 1 91 ? -11.018 10.242 7.966 1.00 62.16 91 GLY A O 1
ATOM 727 N N . GLN A 1 92 ? -12.305 10.691 6.194 1.00 56.09 92 GLN A N 1
ATOM 728 C CA . GLN A 1 92 ? -11.250 10.619 5.168 1.00 56.09 92 GLN A CA 1
ATOM 729 C C . GLN A 1 92 ? -10.293 11.812 5.252 1.00 56.09 92 GLN A C 1
ATOM 731 O O . GLN A 1 92 ? -9.089 11.657 5.054 1.00 56.09 92 GLN A O 1
ATOM 736 N N . ASN A 1 93 ? -10.822 12.987 5.606 1.00 53.81 93 ASN A N 1
ATOM 737 C CA . ASN A 1 93 ? -10.025 14.135 6.049 1.00 53.81 93 ASN A CA 1
ATOM 738 C C . ASN A 1 93 ? -9.548 13.993 7.505 1.00 53.81 93 ASN A C 1
ATOM 740 O O . ASN A 1 93 ? -8.785 14.826 8.000 1.00 53.81 93 ASN A O 1
ATOM 744 N N . GLY A 1 94 ? -9.996 12.941 8.189 1.00 59.38 94 GLY A N 1
ATOM 745 C CA . GLY A 1 94 ? -9.579 12.584 9.527 1.00 59.38 94 GLY A CA 1
ATOM 746 C C . GLY A 1 94 ? -8.097 12.234 9.568 1.00 59.38 94 GLY A C 1
ATOM 747 O O . GLY A 1 94 ? -7.506 11.675 8.643 1.00 59.38 94 GLY A O 1
ATOM 748 N N . PHE A 1 95 ? -7.485 12.573 10.692 1.00 62.78 95 PHE A N 1
ATOM 749 C CA . PHE A 1 95 ? -6.060 12.399 10.947 1.00 62.78 95 PHE A CA 1
ATOM 750 C C . PHE A 1 95 ? -5.597 10.929 10.925 1.00 62.78 95 PHE A C 1
ATOM 752 O O . PHE A 1 95 ? -4.416 10.643 10.753 1.00 62.78 95 PHE A O 1
ATOM 759 N N . GLU A 1 96 ? -6.534 9.991 11.009 1.00 68.31 96 GLU A N 1
ATOM 760 C CA . GLU A 1 96 ? -6.253 8.621 11.428 1.00 68.31 96 GLU A CA 1
ATOM 761 C C . GLU A 1 96 ? -5.756 7.741 10.284 1.00 68.31 96 GLU A C 1
ATOM 763 O O . GLU A 1 96 ? -4.724 7.082 10.397 1.00 68.31 96 GLU A O 1
ATOM 768 N N . LEU A 1 97 ? -6.407 7.830 9.122 1.00 73.12 97 LEU A N 1
ATOM 769 C CA . LEU A 1 97 ? -5.926 7.195 7.890 1.00 73.12 97 LEU A CA 1
ATOM 770 C C . LEU A 1 97 ? -4.692 7.915 7.328 1.00 73.12 97 LEU A C 1
ATOM 772 O O . LEU A 1 97 ? -3.925 7.345 6.547 1.00 73.12 97 LEU A O 1
ATOM 776 N N . ARG A 1 98 ? -4.469 9.170 7.744 1.00 82.94 98 ARG A N 1
ATOM 777 C CA . ARG A 1 98 ? -3.339 9.984 7.292 1.00 82.94 98 ARG A CA 1
ATOM 778 C C . ARG A 1 98 ? -2.007 9.425 7.777 1.00 82.94 98 ARG A C 1
ATOM 780 O O . ARG A 1 98 ? -1.030 9.529 7.042 1.00 82.94 98 ARG A O 1
ATOM 787 N N . TYR A 1 99 ? -1.950 8.817 8.963 1.00 87.44 99 TYR A N 1
ATOM 788 C CA . TYR A 1 99 ? -0.716 8.213 9.469 1.00 87.44 99 TYR A CA 1
ATOM 789 C C . TYR A 1 99 ? -0.209 7.101 8.557 1.00 87.44 99 TYR A C 1
ATOM 791 O O . TYR A 1 99 ? 0.914 7.189 8.060 1.00 87.44 99 TYR A O 1
ATOM 799 N N . MET A 1 100 ? -1.053 6.099 8.292 1.00 87.50 100 MET A N 1
ATOM 800 C CA . MET A 1 100 ? -0.702 4.987 7.407 1.00 87.50 100 MET A CA 1
ATOM 801 C C . MET A 1 100 ? -0.453 5.471 5.982 1.00 87.50 100 MET A C 1
ATOM 803 O O . MET A 1 100 ? 0.552 5.100 5.381 1.00 87.50 100 MET A O 1
ATOM 807 N N . LYS A 1 101 ? -1.293 6.377 5.463 1.00 86.44 101 LYS A N 1
ATOM 808 C CA . LYS A 1 101 ? -1.084 6.982 4.140 1.00 86.44 101 LYS A CA 1
ATOM 809 C C . LYS A 1 101 ? 0.281 7.666 4.026 1.00 86.44 101 LYS A C 1
ATOM 811 O O . LYS A 1 101 ? 0.961 7.487 3.022 1.00 86.44 101 LYS A O 1
ATOM 816 N N . ASN A 1 102 ? 0.689 8.442 5.030 1.00 90.12 102 ASN A N 1
ATOM 817 C CA . ASN A 1 102 ? 1.976 9.139 5.019 1.00 90.12 102 ASN A CA 1
ATOM 818 C C . ASN A 1 102 ? 3.156 8.163 5.108 1.00 90.12 102 ASN A C 1
ATOM 820 O O . ASN A 1 102 ? 4.143 8.363 4.407 1.00 90.12 102 ASN A O 1
ATOM 824 N N . ALA A 1 103 ? 3.056 7.117 5.935 1.00 91.88 103 ALA A N 1
ATOM 825 C CA . ALA A 1 103 ? 4.094 6.091 6.030 1.00 91.88 103 ALA A CA 1
ATOM 826 C C . ALA A 1 103 ? 4.265 5.345 4.695 1.00 91.88 103 ALA A C 1
ATOM 828 O O . ALA A 1 103 ? 5.375 5.243 4.180 1.00 91.88 103 ALA A O 1
ATOM 829 N N . LEU A 1 104 ? 3.162 4.922 4.069 1.00 90.44 104 LEU A N 1
ATOM 830 C CA . LEU A 1 104 ? 3.185 4.272 2.754 1.00 90.44 104 LEU A CA 1
ATOM 831 C C . LEU A 1 104 ? 3.687 5.218 1.651 1.00 90.44 104 LEU A C 1
ATOM 833 O O . LEU A 1 104 ? 4.414 4.791 0.759 1.00 90.44 104 LEU A O 1
ATOM 837 N N . LYS A 1 105 ? 3.371 6.518 1.732 1.00 89.62 105 LYS A N 1
ATOM 838 C CA . LYS A 1 105 ? 3.899 7.533 0.806 1.00 89.62 105 LYS A CA 1
ATOM 839 C C . LYS A 1 105 ? 5.420 7.660 0.895 1.00 89.62 105 LYS A C 1
ATOM 841 O O . LYS A 1 105 ? 6.063 7.823 -0.133 1.00 89.62 105 LYS A O 1
ATOM 846 N N . LYS A 1 106 ? 6.004 7.556 2.089 1.00 90.31 106 LYS A N 1
ATOM 847 C CA . LYS A 1 106 ? 7.464 7.570 2.244 1.00 90.31 106 LYS A CA 1
ATOM 848 C C . LYS A 1 106 ? 8.121 6.331 1.648 1.00 90.31 106 LYS A C 1
ATOM 850 O O . LYS A 1 106 ? 9.159 6.461 1.014 1.00 90.31 106 LYS A O 1
ATOM 855 N N . VAL A 1 107 ? 7.500 5.155 1.791 1.00 89.19 107 VAL A N 1
ATOM 856 C CA . VAL A 1 107 ? 7.958 3.939 1.093 1.00 89.19 107 VAL A CA 1
ATOM 857 C C . VAL A 1 107 ? 7.917 4.164 -0.415 1.00 89.19 107 VAL A C 1
ATOM 859 O O . VAL A 1 107 ? 8.916 3.948 -1.088 1.00 89.19 107 VAL A O 1
ATOM 862 N N . TRP A 1 108 ? 6.805 4.682 -0.940 1.00 87.50 108 TRP A N 1
ATOM 863 C CA . TRP A 1 108 ? 6.672 5.023 -2.356 1.00 87.50 108 TRP A CA 1
ATOM 864 C C . TRP A 1 108 ? 7.771 5.978 -2.843 1.00 87.50 108 TRP A C 1
ATOM 866 O O . TRP A 1 108 ? 8.393 5.734 -3.874 1.00 87.50 108 TRP A O 1
ATOM 876 N N . GLU A 1 109 ? 8.026 7.059 -2.105 1.00 87.12 109 GLU A N 1
ATOM 877 C CA . GLU A 1 109 ? 9.069 8.039 -2.429 1.00 87.12 109 GLU A CA 1
ATOM 878 C C . GLU A 1 109 ? 10.471 7.422 -2.369 1.00 87.12 109 GLU A C 1
ATOM 880 O O . GLU A 1 109 ? 11.295 7.708 -3.236 1.00 87.12 109 GLU A O 1
ATOM 885 N N . ALA A 1 110 ? 10.732 6.542 -1.400 1.00 86.75 110 ALA A N 1
ATOM 886 C CA . ALA A 1 110 ? 11.997 5.825 -1.304 1.00 86.75 110 ALA A CA 1
ATOM 887 C C . ALA A 1 110 ? 12.215 4.886 -2.499 1.00 86.75 110 ALA A C 1
ATOM 889 O O . ALA A 1 110 ? 13.331 4.813 -3.013 1.00 86.75 110 ALA A O 1
ATOM 890 N N . VAL A 1 111 ? 11.164 4.194 -2.965 1.00 82.81 111 VAL A N 1
ATOM 891 C CA . VAL A 1 111 ? 11.253 3.319 -4.147 1.00 82.81 111 VAL A CA 1
ATOM 892 C C . VAL A 1 111 ? 11.509 4.137 -5.406 1.00 82.81 111 VAL A C 1
ATOM 894 O O . VAL A 1 111 ? 12.395 3.794 -6.179 1.00 82.81 111 VAL A O 1
ATOM 897 N N . GLN A 1 112 ? 10.775 5.237 -5.597 1.00 79.19 112 GLN A N 1
ATOM 898 C CA . GLN A 1 112 ? 10.926 6.102 -6.775 1.00 79.19 112 GLN A CA 1
ATOM 899 C C . GLN A 1 112 ? 12.314 6.742 -6.882 1.00 79.19 112 GLN A C 1
ATOM 901 O O . GLN A 1 112 ? 12.793 6.978 -7.986 1.00 79.19 112 GLN A O 1
ATOM 906 N N . ASN A 1 113 ? 12.940 7.059 -5.748 1.00 81.25 113 ASN A N 1
ATOM 907 C CA . ASN A 1 113 ? 14.242 7.720 -5.716 1.00 81.25 113 ASN A CA 1
ATOM 908 C C . ASN A 1 113 ? 15.419 6.734 -5.579 1.00 81.25 113 ASN A C 1
ATOM 910 O O . ASN A 1 113 ? 16.553 7.188 -5.455 1.00 81.25 113 ASN A O 1
ATOM 914 N N . GLU A 1 114 ? 15.158 5.419 -5.548 1.00 73.81 114 GLU A N 1
ATOM 915 C CA . GLU A 1 114 ? 16.157 4.358 -5.321 1.00 73.81 114 GLU A CA 1
ATOM 916 C C . GLU A 1 114 ? 17.062 4.614 -4.099 1.00 73.81 114 GLU A C 1
ATOM 918 O O . GLU A 1 114 ? 18.247 4.293 -4.085 1.00 73.81 114 GLU A O 1
ATOM 923 N N . THR A 1 115 ? 16.511 5.211 -3.039 1.00 70.94 115 THR A N 1
ATOM 924 C CA . THR A 1 115 ? 17.327 5.730 -1.928 1.00 70.94 115 THR A CA 1
ATOM 925 C C . THR A 1 115 ? 17.761 4.672 -0.926 1.00 70.94 115 THR A C 1
ATOM 927 O O . THR A 1 115 ? 18.608 4.965 -0.091 1.00 70.94 115 THR A O 1
ATOM 930 N N . LEU A 1 116 ? 17.184 3.467 -0.959 1.00 73.00 116 LEU A N 1
ATOM 931 C CA . LEU A 1 116 ? 17.514 2.429 0.016 1.00 73.00 116 LEU A CA 1
ATOM 932 C C . LEU A 1 116 ? 18.857 1.789 -0.304 1.00 73.00 116 LEU A C 1
ATOM 934 O O . LEU A 1 116 ? 18.952 0.896 -1.144 1.00 73.00 116 LEU A O 1
ATOM 938 N N . SER A 1 117 ? 19.876 2.234 0.423 1.00 68.56 117 SER A N 1
ATOM 939 C CA . SER A 1 117 ? 21.235 1.703 0.314 1.00 68.56 117 SER A CA 1
ATOM 940 C C . SER A 1 117 ? 21.620 0.870 1.536 1.00 68.56 117 SER A C 1
ATOM 942 O O . SER A 1 117 ? 22.443 -0.036 1.419 1.00 68.56 117 SER A O 1
ATOM 944 N N . ASN A 1 118 ? 21.012 1.136 2.703 1.00 80.25 118 ASN A N 1
ATOM 945 C CA . ASN A 1 118 ? 21.453 0.574 3.981 1.00 80.25 118 ASN A CA 1
ATOM 946 C C . ASN A 1 118 ? 20.325 -0.090 4.791 1.00 80.25 118 ASN A C 1
ATOM 948 O O . ASN A 1 118 ? 19.179 0.356 4.795 1.00 80.25 118 ASN A O 1
ATOM 952 N N . GLN A 1 119 ? 20.683 -1.109 5.586 1.00 83.44 119 GLN A N 1
ATOM 953 C CA . GLN A 1 119 ? 19.749 -1.824 6.473 1.00 83.44 119 GLN A CA 1
ATOM 954 C C . GLN A 1 119 ? 19.036 -0.896 7.472 1.00 83.44 119 GLN A C 1
ATOM 956 O O . GLN A 1 119 ? 17.851 -1.069 7.736 1.00 83.44 119 GLN A O 1
ATOM 961 N N . LEU A 1 120 ? 19.734 0.127 7.975 1.00 86.44 120 LEU A N 1
ATOM 962 C CA . LEU A 1 120 ? 19.173 1.103 8.912 1.00 86.44 120 LEU A CA 1
ATOM 963 C C . LEU A 1 120 ? 17.993 1.888 8.310 1.00 86.44 120 LEU A C 1
ATOM 965 O O . LEU A 1 120 ? 17.038 2.205 9.011 1.00 86.44 120 LEU A O 1
ATOM 969 N N . GLU A 1 121 ? 18.040 2.200 7.014 1.00 86.38 121 GLU A N 1
ATOM 970 C CA . GLU A 1 121 ? 16.976 2.944 6.326 1.00 86.38 121 GLU A CA 1
ATOM 971 C C . GLU A 1 121 ? 15.723 2.082 6.155 1.00 86.38 121 GLU A C 1
ATOM 973 O O . GLU A 1 121 ? 14.607 2.559 6.372 1.00 86.38 121 GLU A O 1
ATOM 978 N N . ILE A 1 122 ? 15.918 0.795 5.849 1.00 87.06 122 ILE A N 1
ATOM 979 C CA . ILE A 1 122 ? 14.850 -0.209 5.803 1.00 87.06 122 ILE A CA 1
ATOM 980 C C . ILE A 1 122 ? 14.176 -0.316 7.177 1.00 87.06 122 ILE A C 1
ATOM 982 O O . ILE A 1 122 ? 12.954 -0.203 7.280 1.00 87.06 122 ILE A O 1
ATOM 986 N N . ASP A 1 123 ? 14.969 -0.469 8.239 1.00 90.19 123 ASP A N 1
ATOM 987 C CA . ASP A 1 123 ? 14.457 -0.618 9.604 1.00 90.19 123 ASP A CA 1
ATOM 988 C C . ASP A 1 123 ? 13.735 0.654 10.086 1.00 90.19 123 ASP A C 1
ATOM 990 O O . ASP A 1 123 ? 12.728 0.576 10.797 1.00 90.19 123 ASP A O 1
ATOM 994 N N . ASN A 1 124 ? 14.198 1.836 9.666 1.00 92.06 124 ASN A N 1
ATOM 995 C CA . ASN A 1 124 ? 13.524 3.105 9.937 1.00 92.06 124 ASN A CA 1
ATOM 996 C C . ASN A 1 124 ? 12.151 3.174 9.258 1.00 92.06 124 ASN A C 1
ATOM 998 O O . ASN A 1 124 ? 11.170 3.506 9.924 1.00 92.06 124 ASN A O 1
ATOM 1002 N N . LEU A 1 125 ? 12.046 2.815 7.973 1.00 91.88 125 LEU A N 1
ATOM 1003 C CA . LEU A 1 125 ? 10.759 2.783 7.268 1.00 91.88 125 LEU A CA 1
ATOM 1004 C C . LEU A 1 125 ? 9.786 1.785 7.906 1.00 91.88 125 LEU A C 1
ATOM 1006 O O . LEU A 1 125 ? 8.622 2.119 8.129 1.00 91.88 125 LEU A O 1
ATOM 1010 N N . ILE A 1 126 ? 10.260 0.588 8.262 1.00 92.88 126 ILE A N 1
ATOM 1011 C CA . ILE A 1 126 ? 9.449 -0.419 8.961 1.00 92.88 126 ILE A CA 1
ATOM 1012 C C . ILE A 1 126 ? 8.949 0.129 10.304 1.00 92.88 126 ILE A C 1
ATOM 1014 O O . ILE A 1 126 ? 7.762 0.018 10.621 1.00 92.88 126 ILE A O 1
ATOM 1018 N N . ASN A 1 127 ? 9.821 0.777 11.080 1.00 93.94 127 ASN A N 1
ATOM 1019 C CA . ASN A 1 127 ? 9.432 1.401 12.343 1.00 93.94 127 ASN A CA 1
ATOM 1020 C C . ASN A 1 127 ? 8.407 2.521 12.156 1.00 93.94 127 ASN A C 1
ATOM 1022 O O . ASN A 1 127 ? 7.482 2.640 12.960 1.00 93.94 127 ASN A O 1
ATOM 1026 N N . GLU A 1 128 ? 8.519 3.325 11.102 1.00 93.75 128 GLU A N 1
ATOM 1027 C CA . GLU A 1 128 ? 7.524 4.350 10.806 1.00 93.75 128 GLU A CA 1
ATOM 1028 C C . GLU A 1 128 ? 6.156 3.757 10.459 1.00 93.75 128 GLU A C 1
ATOM 1030 O O . GLU A 1 128 ? 5.142 4.263 10.943 1.00 93.75 128 GLU A O 1
ATOM 1035 N N . ILE A 1 129 ? 6.112 2.669 9.680 1.00 93.44 129 ILE A N 1
ATOM 1036 C CA . ILE A 1 129 ? 4.867 1.943 9.385 1.00 93.44 129 ILE A CA 1
ATOM 1037 C C . ILE A 1 129 ? 4.266 1.390 10.680 1.00 93.44 129 ILE A C 1
ATOM 1039 O O . ILE A 1 129 ? 3.069 1.555 10.925 1.00 93.44 129 ILE A O 1
ATOM 1043 N N . ARG A 1 130 ? 5.092 0.797 11.549 1.00 94.06 130 ARG A N 1
ATOM 1044 C CA . ARG A 1 130 ? 4.659 0.282 12.854 1.00 94.06 130 ARG A CA 1
ATOM 1045 C C . ARG A 1 130 ? 4.026 1.376 13.714 1.00 94.06 130 ARG A C 1
ATOM 1047 O O . ARG A 1 130 ? 2.903 1.219 14.190 1.00 94.06 130 ARG A O 1
ATOM 1054 N N . VAL A 1 131 ? 4.713 2.507 13.869 1.00 93.69 131 VAL A N 1
ATOM 1055 C CA . VAL A 1 131 ? 4.220 3.655 14.646 1.00 93.69 131 VAL A CA 1
ATOM 1056 C C . VAL A 1 131 ? 2.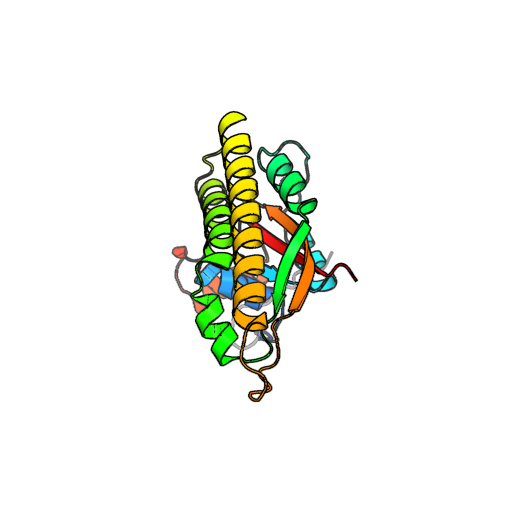955 4.243 14.018 1.00 93.69 131 VAL A C 1
ATOM 1058 O O . VAL A 1 131 ? 2.035 4.641 14.733 1.00 93.69 131 VAL A O 1
ATOM 1061 N N . ALA A 1 132 ? 2.876 4.303 12.687 1.00 92.50 132 ALA A N 1
ATOM 1062 C CA . ALA A 1 132 ? 1.688 4.775 11.984 1.00 92.50 132 ALA A CA 1
ATOM 1063 C C . ALA A 1 132 ? 0.472 3.872 12.230 1.00 92.50 132 ALA A C 1
ATOM 1065 O O . ALA A 1 132 ? -0.620 4.390 12.473 1.00 92.50 132 ALA A O 1
ATOM 1066 N N . ARG A 1 133 ? 0.665 2.547 12.240 1.00 91.81 133 ARG A N 1
ATOM 1067 C CA . ARG A 1 133 ? -0.373 1.567 12.584 1.00 91.81 133 ARG A CA 1
ATOM 1068 C C . ARG A 1 133 ? -0.867 1.760 14.013 1.00 91.81 133 ARG A C 1
ATOM 1070 O O . ARG A 1 133 ? -2.072 1.844 14.224 1.00 91.81 133 ARG A O 1
ATOM 1077 N N . GLU A 1 134 ? 0.043 1.853 14.981 1.00 91.75 134 GLU A N 1
ATOM 1078 C CA . GLU A 1 134 ? -0.308 2.054 16.395 1.00 91.75 134 GLU A CA 1
ATOM 1079 C C . GLU A 1 134 ? -1.115 3.349 16.582 1.00 91.75 134 GLU A C 1
ATOM 1081 O O . GLU A 1 134 ? -2.175 3.352 17.211 1.00 91.75 134 GLU A O 1
ATOM 1086 N N . LYS A 1 135 ? -0.673 4.450 15.960 1.00 90.88 135 LYS A N 1
ATOM 1087 C CA . LYS A 1 135 ? -1.402 5.725 15.990 1.00 90.88 135 LYS A CA 1
ATOM 1088 C C . LYS A 1 135 ? -2.790 5.602 15.372 1.00 90.88 135 LYS A C 1
ATOM 1090 O O . LYS A 1 135 ? -3.749 6.040 15.999 1.00 90.88 135 LYS A O 1
ATOM 1095 N N . MET A 1 136 ? -2.907 4.969 14.206 1.00 89.38 136 MET A N 1
ATOM 1096 C CA . MET A 1 136 ? -4.192 4.725 13.546 1.00 89.38 136 MET A CA 1
ATOM 1097 C C . MET A 1 136 ? -5.138 3.875 14.411 1.00 89.38 136 MET A C 1
ATOM 1099 O O . MET A 1 136 ? -6.313 4.213 14.519 1.00 89.38 136 MET A O 1
ATOM 1103 N N . ALA A 1 137 ? -4.646 2.833 15.085 1.00 88.81 137 ALA A N 1
ATOM 1104 C CA . ALA A 1 137 ? -5.461 2.009 15.981 1.00 88.81 137 ALA A CA 1
ATOM 1105 C C . ALA A 1 137 ? -5.994 2.816 17.180 1.00 88.81 137 ALA A C 1
ATOM 1107 O O . ALA A 1 137 ? -7.201 2.871 17.412 1.00 88.81 137 ALA A O 1
ATOM 1108 N N . THR A 1 138 ? -5.119 3.548 17.887 1.00 89.00 138 THR A N 1
ATOM 1109 C CA . THR A 1 138 ? -5.534 4.379 19.043 1.00 89.00 138 THR A CA 1
ATOM 1110 C C . THR A 1 138 ? -6.559 5.449 18.669 1.00 89.00 138 THR A C 1
ATOM 1112 O O . THR A 1 138 ? -7.408 5.851 19.465 1.00 89.00 138 THR A O 1
ATOM 1115 N N . ALA A 1 139 ? -6.465 5.935 17.444 1.00 86.44 139 ALA A N 1
ATOM 1116 C CA . ALA A 1 139 ? -7.364 6.894 16.858 1.00 86.44 139 ALA A CA 1
ATOM 1117 C C . ALA A 1 139 ? -8.747 6.315 16.536 1.00 86.44 139 ALA A C 1
ATOM 1119 O O . ALA A 1 139 ? -9.768 6.902 16.903 1.00 86.44 139 ALA A O 1
ATOM 1120 N N . ILE A 1 140 ? -8.780 5.141 15.903 1.00 85.94 140 ILE A N 1
ATOM 1121 C CA . ILE A 1 140 ? -10.013 4.393 15.643 1.00 85.94 140 ILE A CA 1
ATOM 1122 C C . ILE A 1 140 ? -10.747 4.121 16.961 1.00 85.94 140 ILE A C 1
ATOM 1124 O O . ILE A 1 140 ? -11.941 4.407 17.067 1.00 85.94 140 ILE A O 1
ATOM 1128 N N . GLU A 1 141 ? -10.035 3.680 18.002 1.00 85.12 141 GLU A N 1
ATOM 1129 C CA . GLU A 1 141 ? -10.625 3.469 19.329 1.00 85.12 141 GLU A CA 1
ATOM 1130 C C . GLU A 1 141 ? -11.267 4.737 19.909 1.00 85.12 141 GLU A C 1
ATOM 1132 O O . GLU A 1 141 ? -12.355 4.680 20.488 1.00 85.12 141 GLU A O 1
ATOM 1137 N N . LYS A 1 142 ? -10.611 5.897 19.769 1.00 84.38 142 LYS A N 1
ATOM 1138 C CA . LYS A 1 142 ? -11.158 7.181 20.234 1.00 84.38 142 LYS A CA 1
ATOM 1139 C C . LYS A 1 142 ? -12.450 7.530 19.505 1.00 84.38 142 LYS A C 1
ATOM 1141 O O . LYS A 1 142 ? -13.395 7.969 20.154 1.00 84.38 142 LYS A O 1
ATOM 1146 N N . ILE A 1 143 ? -12.520 7.305 18.193 1.00 80.06 143 ILE A N 1
ATOM 1147 C CA . ILE A 1 143 ? -13.727 7.567 17.396 1.00 80.06 143 ILE A CA 1
ATOM 1148 C C . ILE A 1 143 ? -14.891 6.695 17.872 1.00 80.06 143 ILE A C 1
ATOM 1150 O O . ILE A 1 143 ? -15.995 7.206 18.071 1.00 80.06 143 ILE A O 1
ATOM 1154 N N . ILE A 1 144 ? -14.645 5.403 18.099 1.00 80.12 144 ILE A N 1
ATOM 1155 C CA . ILE A 1 144 ? -15.670 4.470 18.584 1.00 80.12 144 ILE A CA 1
ATOM 1156 C C . ILE A 1 144 ? -16.173 4.900 19.967 1.00 80.12 144 ILE A C 1
ATOM 1158 O O . ILE A 1 144 ? -17.381 4.980 20.179 1.00 80.12 144 ILE A O 1
ATOM 1162 N N . LYS A 1 145 ? -15.267 5.256 20.891 1.00 81.25 145 LYS A N 1
ATOM 1163 C CA . LYS A 1 145 ? -15.624 5.736 22.240 1.00 81.25 145 LYS A CA 1
ATOM 1164 C C . LYS A 1 145 ? -16.430 7.036 22.204 1.00 81.25 145 LYS A C 1
ATOM 1166 O O . LYS A 1 145 ? -17.412 7.164 22.928 1.00 81.25 145 LYS A O 1
ATOM 1171 N N . LEU A 1 146 ? -16.034 7.994 21.365 1.00 77.88 146 LEU A N 1
ATOM 1172 C CA . LEU A 1 146 ? -16.726 9.278 21.240 1.00 77.88 146 LEU A CA 1
ATOM 1173 C C . LEU A 1 146 ? -18.149 9.106 20.701 1.00 77.88 146 LEU A C 1
ATOM 1175 O O . LEU A 1 146 ? -19.069 9.714 21.236 1.00 77.88 146 LEU A O 1
ATOM 1179 N N . LYS A 1 147 ? -18.340 8.252 19.689 1.00 73.75 147 LYS A N 1
ATOM 1180 C CA . LYS A 1 147 ? -19.663 8.010 19.093 1.00 73.75 147 LYS A CA 1
ATOM 1181 C C . LYS A 1 147 ? -20.543 7.064 19.912 1.00 73.75 147 LYS A C 1
ATOM 1183 O O . LYS A 1 147 ? -21.761 7.171 19.850 1.00 73.75 147 LYS A O 1
ATOM 1188 N N . GLY A 1 148 ? -19.950 6.177 20.711 1.00 64.56 148 GLY A N 1
ATOM 1189 C CA . GLY A 1 148 ? -20.677 5.316 21.651 1.00 64.56 148 GLY A CA 1
ATOM 1190 C C . GLY A 1 148 ? -21.346 6.069 22.808 1.00 64.56 148 GLY A C 1
ATOM 1191 O O . GLY A 1 148 ? -22.269 5.539 23.417 1.00 64.56 148 GLY A O 1
ATOM 1192 N N . ASN A 1 149 ? -20.917 7.306 23.085 1.00 61.88 149 ASN A N 1
ATOM 1193 C CA . ASN A 1 149 ? -21.450 8.151 24.159 1.00 61.88 149 ASN A CA 1
ATOM 1194 C C . ASN A 1 149 ? -22.583 9.097 23.709 1.00 61.88 149 ASN A C 1
ATOM 1196 O O . ASN A 1 149 ? -23.023 9.939 24.498 1.00 61.88 149 ASN A O 1
ATOM 1200 N N . ASP A 1 150 ? -23.057 8.992 22.463 1.00 60.22 150 ASP A N 1
ATOM 1201 C CA . ASP A 1 150 ? -24.168 9.814 21.977 1.00 60.22 150 ASP A CA 1
ATOM 1202 C C . ASP A 1 150 ? -25.476 9.488 22.731 1.00 60.22 150 ASP A C 1
ATOM 1204 O O . ASP A 1 150 ? -25.803 8.336 23.022 1.00 60.22 150 ASP A O 1
ATOM 1208 N N . LYS A 1 151 ? -26.228 10.540 23.090 1.00 53.69 151 LYS A N 1
ATOM 1209 C CA . LYS A 1 151 ? -27.416 10.465 23.961 1.00 53.6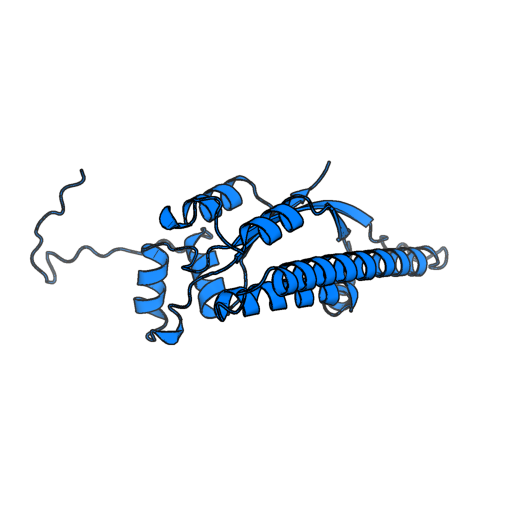9 151 LYS A CA 1
ATOM 1210 C C . LYS A 1 151 ? -28.485 9.496 23.417 1.00 53.69 151 LYS A C 1
ATOM 1212 O O . LYS A 1 151 ? -28.742 9.491 22.209 1.00 53.69 151 LYS A O 1
ATOM 1217 N N . PRO A 1 152 ? -29.205 8.764 24.294 1.00 45.12 152 PRO A N 1
ATOM 1218 C CA . PRO A 1 152 ? -30.304 7.894 23.882 1.00 45.12 152 PRO A CA 1
ATOM 1219 C C . PRO A 1 152 ? -31.419 8.734 23.239 1.00 45.12 152 PRO A C 1
ATOM 1221 O O . PRO A 1 152 ? -32.074 9.529 23.908 1.00 45.12 152 PRO A O 1
ATOM 1224 N N . GLY A 1 153 ? -31.604 8.597 21.922 1.00 53.75 153 GLY A N 1
ATOM 1225 C CA . GLY A 1 153 ? -32.655 9.300 21.173 1.00 53.75 153 GLY A CA 1
ATOM 1226 C C . GLY A 1 153 ? -32.317 9.625 19.715 1.00 53.75 153 GLY A C 1
ATOM 1227 O O . GLY A 1 153 ? -33.228 9.751 18.901 1.00 53.75 153 GLY A O 1
ATOM 1228 N N . GLN A 1 154 ? -31.034 9.694 19.343 1.00 55.66 154 GLN A N 1
ATOM 1229 C CA . GLN A 1 154 ? -30.607 9.762 17.940 1.00 55.66 154 GLN A CA 1
ATOM 1230 C C . GLN A 1 154 ? -30.021 8.408 17.537 1.00 55.66 154 GLN A C 1
ATOM 1232 O O . GLN A 1 154 ? -28.905 8.076 17.919 1.00 55.66 154 GLN A O 1
ATOM 1237 N N . LYS A 1 155 ? -30.764 7.603 16.765 1.00 53.06 155 LYS A N 1
ATOM 1238 C CA . LYS A 1 155 ? -30.221 6.396 16.114 1.00 53.06 155 LYS A CA 1
ATOM 1239 C C . LYS A 1 155 ? -29.229 6.814 15.018 1.00 53.06 155 LYS A C 1
ATOM 1241 O O . LYS A 1 155 ? -29.555 6.761 13.837 1.00 53.06 155 LYS A O 1
ATOM 1246 N N . LYS A 1 156 ? -28.030 7.258 15.391 1.00 61.44 156 LYS A N 1
ATOM 1247 C CA . LYS A 1 156 ? -26.894 7.260 14.467 1.00 61.44 156 LYS A CA 1
ATOM 1248 C C . LYS A 1 156 ? -26.342 5.843 14.415 1.00 61.44 156 LYS A C 1
ATOM 1250 O O . LYS A 1 156 ? -26.129 5.221 15.453 1.00 61.44 156 LYS A O 1
ATOM 1255 N N . MET A 1 157 ? -26.171 5.307 13.209 1.00 64.56 157 MET A N 1
ATOM 1256 C CA . MET A 1 157 ? -25.502 4.021 13.040 1.00 64.56 157 MET A CA 1
ATOM 1257 C C . MET A 1 157 ? -24.044 4.175 13.481 1.00 64.56 157 MET A C 1
ATOM 1259 O O . MET A 1 157 ? -23.325 5.028 12.965 1.00 64.56 157 MET A O 1
ATOM 1263 N N . LEU A 1 158 ? -23.628 3.378 14.464 1.00 70.56 158 LEU A N 1
ATOM 1264 C CA . LEU A 1 158 ? -22.261 3.388 14.977 1.00 70.56 158 LEU A CA 1
ATOM 1265 C C . LEU A 1 158 ? -21.299 2.853 13.907 1.00 70.56 158 LEU A C 1
ATOM 1267 O O . LEU A 1 158 ? -21.632 1.867 13.245 1.00 70.56 158 LEU A O 1
ATOM 1271 N N . PRO A 1 159 ? -20.110 3.458 13.736 1.00 76.56 159 PRO A N 1
ATOM 1272 C CA . PRO A 1 159 ? -19.082 2.848 12.912 1.00 76.56 159 PRO A CA 1
ATOM 1273 C C . PRO A 1 159 ? -18.659 1.516 13.531 1.00 76.56 159 PRO A C 1
ATOM 1275 O O . PRO A 1 159 ? -18.626 1.369 14.755 1.00 76.56 159 PRO A O 1
ATOM 1278 N N . PHE A 1 160 ? -18.310 0.559 12.683 1.00 80.06 160 PHE A N 1
ATOM 1279 C CA . PHE A 1 160 ? -17.791 -0.735 13.112 1.00 80.06 160 PHE A CA 1
ATOM 1280 C C . PHE A 1 160 ? -16.380 -0.933 12.575 1.00 80.06 160 PHE A C 1
ATOM 1282 O O . PHE A 1 160 ? -15.979 -0.298 11.597 1.00 80.06 160 PHE A O 1
ATOM 1289 N N . THR A 1 161 ? -15.619 -1.805 13.227 1.00 84.94 161 THR A N 1
ATOM 1290 C CA . THR A 1 161 ? -14.274 -2.160 12.787 1.00 84.94 161 THR A CA 1
ATOM 1291 C C . THR A 1 161 ? -14.240 -3.556 12.201 1.00 84.94 161 THR A C 1
ATOM 1293 O O . THR A 1 161 ? -14.936 -4.463 12.655 1.00 84.94 161 THR A O 1
ATOM 1296 N N . THR A 1 162 ? -13.410 -3.731 11.182 1.00 85.38 162 THR A N 1
ATOM 1297 C CA . THR A 1 162 ? -13.050 -5.046 10.649 1.00 85.38 162 THR A CA 1
ATOM 1298 C C . THR A 1 162 ? -11.547 -5.197 10.691 1.00 85.38 162 THR A C 1
ATOM 1300 O O . THR A 1 162 ? -10.825 -4.242 10.393 1.00 85.38 162 THR A O 1
ATOM 1303 N N . LYS A 1 163 ? -11.071 -6.401 10.985 1.00 89.38 163 LYS A N 1
ATOM 1304 C CA . LYS A 1 163 ? -9.660 -6.729 10.808 1.00 89.38 163 LYS A CA 1
ATOM 1305 C C . LYS A 1 163 ? -9.394 -7.057 9.344 1.00 89.38 163 LYS A C 1
ATOM 1307 O O . LYS A 1 163 ? -10.212 -7.680 8.670 1.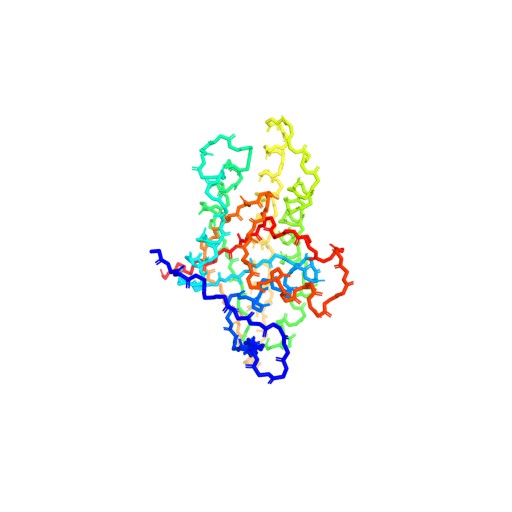00 89.38 163 LYS A O 1
ATOM 1312 N N . GLY A 1 164 ? -8.249 -6.620 8.855 1.00 88.19 164 GLY A N 1
ATOM 1313 C CA . GLY A 1 164 ? -7.765 -6.959 7.531 1.00 88.19 164 GLY A CA 1
ATOM 1314 C C . GLY A 1 164 ? -6.271 -7.214 7.565 1.00 88.19 164 GLY A C 1
ATOM 1315 O O . GLY A 1 164 ? -5.557 -6.675 8.406 1.00 88.19 164 GLY A O 1
ATOM 1316 N N . LYS A 1 165 ? -5.798 -8.041 6.649 1.00 91.25 165 LYS A N 1
ATOM 1317 C CA . LYS A 1 165 ? -4.384 -8.263 6.402 1.00 91.25 165 LYS A CA 1
ATOM 1318 C C . LYS A 1 165 ? -3.991 -7.437 5.189 1.00 91.25 165 LYS A C 1
ATOM 1320 O O . LYS A 1 165 ? -4.588 -7.570 4.122 1.00 91.25 165 LYS A O 1
ATOM 1325 N N . LEU A 1 166 ? -3.020 -6.550 5.366 1.00 91.12 166 LEU A N 1
ATOM 1326 C CA . LEU A 1 166 ? -2.458 -5.799 4.253 1.00 91.12 166 LEU A CA 1
ATOM 1327 C C . LEU A 1 166 ? -1.381 -6.654 3.583 1.00 91.12 166 LEU A C 1
ATOM 1329 O O . LEU A 1 166 ? -0.669 -7.403 4.233 1.00 91.12 166 LEU A O 1
ATOM 1333 N N . SER A 1 167 ? -1.275 -6.569 2.269 1.00 90.25 167 SER A N 1
ATOM 1334 C CA . SER A 1 167 ? -0.214 -7.165 1.467 1.00 90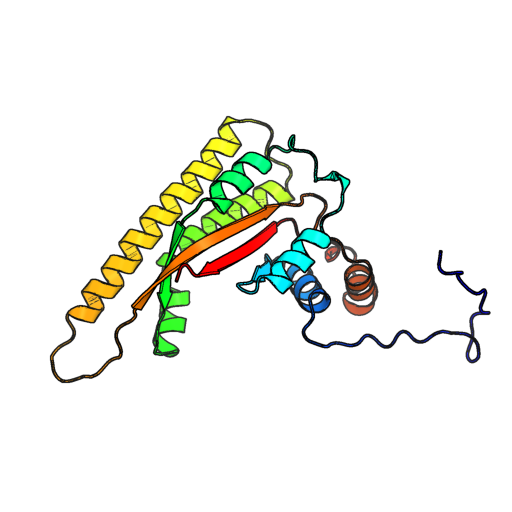.25 167 SER A CA 1
ATOM 1335 C C . SER A 1 167 ? 0.350 -6.114 0.536 1.00 90.25 167 SER A C 1
ATOM 1337 O O . SER A 1 167 ? -0.372 -5.226 0.083 1.00 90.25 167 SER A O 1
ATOM 1339 N N . CYS A 1 168 ? 1.654 -6.182 0.291 1.00 89.44 168 CYS A N 1
ATOM 1340 C CA . CYS A 1 168 ? 2.357 -5.199 -0.517 1.00 89.44 168 CYS A CA 1
ATOM 1341 C C . CYS A 1 168 ? 3.258 -5.900 -1.518 1.00 89.44 168 CYS A C 1
ATOM 1343 O O . CYS A 1 168 ? 3.941 -6.866 -1.179 1.00 89.44 168 CYS A O 1
ATOM 1345 N N . LYS A 1 169 ? 3.269 -5.373 -2.739 1.00 88.06 169 LYS A N 1
ATOM 1346 C CA . LYS A 1 169 ? 4.274 -5.701 -3.737 1.00 88.06 169 LYS A CA 1
ATOM 1347 C C . LYS A 1 169 ? 4.919 -4.436 -4.251 1.00 88.06 169 LYS A C 1
ATOM 1349 O O . LYS A 1 169 ? 4.227 -3.468 -4.557 1.00 88.06 169 LYS A O 1
ATOM 1354 N N . ILE A 1 170 ? 6.241 -4.469 -4.302 1.00 86.50 170 ILE A N 1
ATOM 1355 C CA . ILE A 1 170 ? 7.128 -3.382 -4.664 1.00 86.50 170 ILE A CA 1
ATOM 1356 C C . ILE A 1 170 ? 7.933 -3.835 -5.882 1.00 86.50 170 ILE A C 1
ATOM 1358 O O . ILE A 1 170 ? 8.711 -4.782 -5.840 1.00 86.50 170 ILE A O 1
ATOM 1362 N N . ALA A 1 171 ? 7.756 -3.127 -6.988 1.00 81.06 171 ALA A N 1
ATOM 1363 C CA . ALA A 1 171 ? 8.447 -3.365 -8.242 1.00 81.06 171 ALA A CA 1
ATOM 1364 C C . ALA A 1 171 ? 9.146 -2.068 -8.671 1.00 81.06 171 ALA A C 1
ATOM 1366 O O . ALA A 1 171 ? 8.522 -1.263 -9.351 1.00 81.06 171 ALA A O 1
ATOM 1367 N N . PRO A 1 172 ? 10.418 -1.823 -8.309 1.00 73.00 172 PRO A N 1
ATOM 1368 C CA . PRO A 1 172 ? 11.122 -0.574 -8.632 1.00 73.00 172 PRO A CA 1
ATOM 1369 C C . PRO A 1 172 ? 11.132 -0.216 -10.130 1.00 73.00 172 PRO A C 1
ATOM 1371 O O . PRO A 1 172 ? 10.856 0.925 -10.491 1.00 73.00 172 PRO A O 1
ATOM 1374 N N . THR A 1 173 ? 11.311 -1.194 -11.031 1.00 69.44 173 THR A N 1
ATOM 1375 C CA . THR A 1 173 ? 11.148 -0.982 -12.492 1.00 69.44 173 THR A CA 1
ATOM 1376 C C . THR A 1 173 ? 9.699 -0.911 -12.960 1.00 69.44 173 THR A C 1
ATOM 1378 O O . THR A 1 173 ? 9.438 -0.841 -14.156 1.00 69.44 173 THR A O 1
ATOM 1381 N N . GLY A 1 174 ? 8.745 -0.976 -12.043 1.00 65.88 174 GLY A N 1
ATOM 1382 C CA . GLY A 1 174 ? 7.321 -0.901 -12.305 1.00 65.88 174 GLY A CA 1
ATOM 1383 C C . GLY A 1 174 ? 6.588 -2.210 -12.460 1.00 65.88 174 GLY A C 1
ATOM 1384 O O . GLY A 1 174 ? 7.117 -3.193 -12.977 1.00 65.88 174 GLY A O 1
ATOM 1385 N N . HIS A 1 175 ? 5.299 -2.139 -12.139 1.00 61.12 175 HIS A N 1
ATOM 1386 C CA . HIS A 1 175 ? 4.274 -2.930 -12.809 1.00 61.12 175 HIS A CA 1
ATOM 1387 C C . HIS A 1 175 ? 4.152 -2.437 -14.260 1.00 61.12 175 HIS A C 1
ATOM 1389 O O . HIS A 1 175 ? 3.785 -1.280 -14.501 1.00 61.12 175 HIS A O 1
ATOM 1395 N N . GLY A 1 176 ? 4.504 -3.291 -15.219 1.00 64.19 176 GLY A N 1
ATOM 1396 C CA . GLY A 1 176 ? 4.515 -2.971 -16.643 1.00 64.19 176 GLY A CA 1
ATOM 1397 C C . GLY A 1 176 ? 3.424 -3.733 -17.385 1.00 64.19 176 GLY A C 1
ATOM 1398 O O . GLY A 1 176 ? 3.288 -4.942 -17.236 1.00 64.19 176 GLY A O 1
ATOM 1399 N N . ASN A 1 177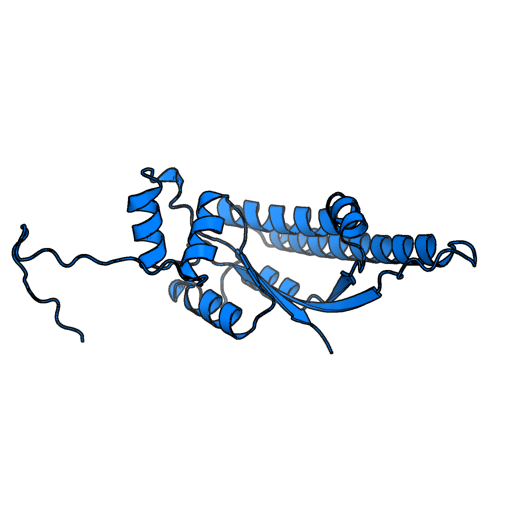 ? 2.644 -3.030 -18.203 1.00 67.88 177 ASN A N 1
ATOM 1400 C CA . ASN A 1 177 ? 1.756 -3.649 -19.183 1.00 67.88 177 ASN A CA 1
ATOM 1401 C C . ASN A 1 177 ? 1.870 -2.861 -20.493 1.00 67.88 177 ASN A C 1
ATOM 1403 O O . ASN A 1 177 ? 1.648 -1.646 -20.517 1.00 67.88 177 ASN A O 1
ATOM 1407 N N . ASP A 1 178 ? 2.218 -3.552 -21.579 1.00 71.44 178 ASP A N 1
ATOM 1408 C CA . ASP A 1 178 ? 2.440 -2.955 -22.900 1.00 71.44 178 ASP A CA 1
ATOM 1409 C C . ASP A 1 178 ? 1.225 -2.171 -23.405 1.00 71.44 178 ASP A C 1
ATOM 1411 O O . ASP A 1 178 ? 1.377 -1.153 -24.085 1.00 71.44 178 ASP A O 1
ATOM 1415 N N . ALA A 1 179 ? 0.011 -2.611 -23.062 1.00 71.56 179 ALA A N 1
ATOM 1416 C CA . ALA A 1 179 ? -1.209 -1.894 -23.411 1.00 71.56 179 ALA A CA 1
ATOM 1417 C C . ALA A 1 179 ? -1.262 -0.527 -22.713 1.00 71.56 179 ALA A C 1
ATOM 1419 O O . ALA A 1 179 ? -1.531 0.483 -23.361 1.00 71.56 179 ALA A O 1
ATOM 1420 N N . VAL A 1 180 ? -0.932 -0.476 -21.419 1.00 73.62 180 VAL A N 1
ATOM 1421 C CA . VAL A 1 180 ? -0.914 0.755 -20.608 1.00 73.62 180 VAL A CA 1
ATOM 1422 C C . VAL A 1 180 ? 0.141 1.728 -21.117 1.00 73.62 180 VAL A C 1
ATOM 1424 O O . VAL A 1 180 ? -0.137 2.915 -21.276 1.00 73.62 180 VAL A O 1
ATOM 1427 N N . TYR A 1 181 ? 1.325 1.220 -21.455 1.00 72.69 181 TYR A N 1
ATOM 1428 C CA . TYR A 1 181 ? 2.392 2.027 -22.038 1.00 72.69 181 TYR A CA 1
ATOM 1429 C C . TYR A 1 181 ? 1.956 2.679 -23.358 1.00 72.69 181 TYR A C 1
ATOM 1431 O O . TYR A 1 181 ? 2.105 3.889 -23.546 1.00 72.69 181 TYR A O 1
ATOM 1439 N N . ARG A 1 182 ? 1.333 1.902 -24.255 1.00 72.94 182 ARG A N 1
ATOM 1440 C CA . ARG A 1 182 ? 0.783 2.421 -25.518 1.00 72.94 182 ARG A CA 1
ATOM 1441 C C . ARG A 1 182 ? -0.326 3.445 -25.281 1.00 72.94 182 ARG A C 1
ATOM 1443 O O . ARG A 1 182 ? -0.379 4.436 -26.003 1.00 72.94 182 ARG A O 1
ATOM 1450 N N . PHE A 1 183 ? -1.174 3.248 -24.269 1.00 74.44 183 PHE A N 1
ATOM 1451 C CA . PHE A 1 183 ? -2.195 4.226 -23.890 1.00 74.44 183 PHE A CA 1
ATOM 1452 C C . PHE A 1 183 ? -1.599 5.546 -23.418 1.00 74.44 183 PHE A C 1
ATOM 1454 O O . PHE A 1 183 ? -2.022 6.603 -23.881 1.00 74.44 183 PHE A O 1
ATOM 1461 N N . LEU A 1 184 ? -0.608 5.503 -22.530 1.00 72.12 184 LEU A N 1
ATOM 1462 C CA . LEU A 1 184 ? 0.068 6.705 -22.051 1.00 72.12 184 LEU A CA 1
ATOM 1463 C C . LEU A 1 184 ? 0.725 7.477 -23.194 1.00 72.12 184 LEU A C 1
ATOM 1465 O O . LEU A 1 184 ? 0.555 8.691 -23.282 1.00 72.12 184 LEU A O 1
ATOM 1469 N N . LEU A 1 185 ? 1.404 6.784 -24.108 1.00 73.31 185 LEU A N 1
ATOM 1470 C CA . LEU A 1 185 ? 1.992 7.421 -25.286 1.00 73.31 185 LEU A CA 1
ATOM 1471 C C . LEU A 1 185 ? 0.932 8.043 -26.204 1.00 73.31 185 LEU A C 1
ATOM 1473 O O . LEU A 1 185 ? 1.093 9.181 -26.637 1.00 73.31 185 LEU A O 1
ATOM 1477 N N . ALA A 1 186 ? -0.153 7.316 -26.482 1.00 73.75 186 ALA A N 1
ATOM 1478 C CA . ALA A 1 186 ? -1.189 7.760 -27.410 1.00 73.75 186 ALA A CA 1
ATOM 1479 C C . ALA A 1 186 ? -2.040 8.920 -26.866 1.00 73.75 186 ALA A C 1
ATOM 1481 O O . ALA A 1 186 ? -2.421 9.800 -27.634 1.00 73.75 186 ALA A O 1
ATOM 1482 N N . TYR A 1 187 ? -2.348 8.925 -25.564 1.00 69.50 187 TYR A N 1
ATOM 1483 C CA . TYR A 1 187 ? -3.294 9.876 -24.966 1.00 69.50 187 TYR A CA 1
ATOM 1484 C C . TYR A 1 187 ? -2.639 10.969 -24.120 1.00 69.50 187 TYR A C 1
ATOM 1486 O O . TYR A 1 187 ? -3.151 12.085 -24.088 1.00 69.50 187 TYR A O 1
ATOM 1494 N N . ALA A 1 188 ? -1.535 10.680 -23.425 1.00 64.50 188 ALA A N 1
ATOM 1495 C CA . ALA A 1 188 ? -0.901 11.652 -22.532 1.00 64.50 188 ALA A CA 1
ATOM 1496 C C . ALA A 1 188 ? 0.198 12.478 -23.223 1.00 64.50 188 ALA A C 1
ATOM 1498 O O . ALA A 1 188 ? 0.641 13.480 -22.663 1.00 64.50 188 ALA A O 1
ATOM 1499 N N . GLY A 1 189 ? 0.640 12.077 -24.426 1.00 60.22 189 GLY A N 1
ATOM 1500 C CA . GLY A 1 189 ? 1.517 12.858 -25.313 1.00 60.22 189 GLY A CA 1
ATOM 1501 C C . GLY A 1 189 ? 2.896 13.224 -24.745 1.00 60.22 189 GLY A C 1
ATOM 1502 O O . GLY A 1 189 ? 3.648 13.961 -25.378 1.00 60.22 189 GLY A O 1
ATOM 1503 N N . HIS A 1 190 ? 3.239 12.736 -23.553 1.00 55.91 190 HIS A N 1
ATOM 1504 C CA . HIS A 1 190 ? 4.447 13.107 -22.834 1.00 55.91 190 HIS A CA 1
ATOM 1505 C C . HIS A 1 190 ? 5.056 11.904 -22.122 1.00 55.91 190 HIS A C 1
ATOM 1507 O O . HIS A 1 190 ? 4.417 11.257 -21.293 1.00 55.91 190 HIS A O 1
ATOM 1513 N N . GLU A 1 191 ? 6.355 11.705 -22.347 1.00 60.09 191 GLU A N 1
ATOM 1514 C CA . GLU A 1 191 ? 7.177 10.698 -21.664 1.00 60.09 191 GLU A CA 1
ATOM 1515 C C . GLU A 1 191 ? 7.189 10.861 -20.135 1.00 60.09 191 GLU A C 1
ATOM 1517 O O . GLU A 1 191 ? 7.488 9.931 -19.395 1.00 60.09 191 GLU A O 1
ATOM 1522 N N . LYS A 1 192 ? 6.786 12.033 -19.633 1.00 57.44 192 LYS A N 1
ATOM 1523 C CA . LYS A 1 192 ? 6.688 12.342 -18.201 1.00 57.44 192 LYS A CA 1
ATOM 1524 C C . LYS A 1 192 ? 5.720 11.431 -17.437 1.00 57.44 192 LYS A C 1
ATOM 1526 O O . LYS A 1 192 ? 5.876 11.296 -16.225 1.00 57.44 192 LYS A O 1
ATOM 1531 N N . TYR A 1 193 ? 4.749 10.824 -18.124 1.00 56.31 193 TYR A N 1
ATOM 1532 C CA . TYR A 1 193 ? 3.772 9.904 -17.533 1.00 56.31 193 TYR A CA 1
ATOM 1533 C C . TYR A 1 193 ? 4.156 8.427 -17.684 1.00 56.31 193 TYR A C 1
ATOM 1535 O O . TYR A 1 193 ? 3.446 7.569 -17.179 1.00 56.31 193 TYR A O 1
ATOM 1543 N N . ILE A 1 194 ? 5.312 8.128 -18.293 1.00 57.09 194 ILE A N 1
ATOM 1544 C CA . ILE A 1 194 ? 5.909 6.779 -18.383 1.00 57.09 194 ILE A CA 1
ATOM 1545 C C . ILE A 1 194 ? 6.491 6.340 -17.023 1.00 57.09 194 ILE A C 1
ATOM 1547 O O . ILE A 1 194 ? 7.197 5.342 -16.910 1.00 57.09 194 ILE A O 1
ATOM 1551 N N . LYS A 1 195 ? 6.206 7.075 -15.943 1.00 63.38 195 LYS A N 1
ATOM 1552 C CA . LYS A 1 195 ? 6.631 6.658 -14.614 1.00 63.38 195 LYS A CA 1
ATOM 1553 C C . LYS A 1 195 ? 5.963 5.337 -14.274 1.00 63.38 195 LYS A C 1
ATOM 1555 O O . LYS A 1 195 ? 4.747 5.178 -14.342 1.00 63.38 195 LYS A O 1
ATOM 1560 N N . THR A 1 196 ? 6.811 4.393 -13.924 1.00 68.62 196 THR A N 1
ATOM 1561 C CA . THR A 1 196 ? 6.457 3.057 -13.498 1.00 68.62 196 THR A CA 1
ATOM 1562 C C . THR A 1 196 ? 5.633 3.109 -12.214 1.00 68.62 196 THR A C 1
ATOM 1564 O O . THR A 1 196 ? 5.730 4.062 -11.438 1.00 68.62 196 THR A O 1
ATOM 1567 N N . LEU A 1 197 ? 4.786 2.100 -11.989 1.00 77.62 197 LEU A N 1
ATOM 1568 C CA . LEU A 1 197 ? 4.107 1.930 -10.702 1.00 77.62 197 LEU A CA 1
ATOM 1569 C C . LEU A 1 197 ? 5.013 1.112 -9.792 1.00 77.62 197 LEU A C 1
ATOM 1571 O O . LEU A 1 197 ? 5.096 -0.096 -9.997 1.00 77.62 197 LEU A O 1
ATOM 1575 N N . PRO A 1 198 ? 5.695 1.726 -8.817 1.00 78.12 198 PRO A N 1
ATOM 1576 C CA . PRO A 1 198 ? 6.625 1.016 -7.960 1.00 78.12 198 PRO A CA 1
ATOM 1577 C C . PRO A 1 198 ? 5.960 0.126 -6.922 1.00 78.12 198 PRO A C 1
ATOM 1579 O O . PRO A 1 198 ? 6.657 -0.661 -6.297 1.00 78.12 198 PRO A O 1
ATOM 1582 N N . MET A 1 199 ? 4.663 0.295 -6.655 1.00 86.94 199 MET A N 1
ATOM 1583 C CA . MET A 1 199 ? 4.031 -0.321 -5.495 1.00 86.94 199 MET A CA 1
ATOM 1584 C C . MET A 1 199 ? 2.530 -0.535 -5.692 1.00 86.94 199 MET A C 1
ATOM 1586 O O . MET A 1 199 ? 1.814 0.350 -6.175 1.00 86.94 199 MET A O 1
ATOM 1590 N N . ALA A 1 200 ? 2.053 -1.686 -5.228 1.00 89.25 200 ALA A N 1
ATOM 1591 C CA . ALA A 1 200 ? 0.645 -2.033 -5.144 1.00 89.25 200 ALA A CA 1
ATOM 1592 C C . ALA A 1 200 ? 0.307 -2.674 -3.794 1.00 89.25 200 ALA A C 1
ATOM 1594 O O . ALA A 1 200 ? 1.132 -3.354 -3.178 1.00 89.25 200 ALA A O 1
ATOM 1595 N N . LEU A 1 201 ? -0.929 -2.457 -3.349 1.00 91.31 201 LEU A N 1
ATOM 1596 C CA . LEU A 1 201 ? -1.452 -2.935 -2.077 1.00 91.31 201 LEU A CA 1
ATOM 1597 C C . LEU A 1 201 ? -2.662 -3.844 -2.284 1.00 91.31 201 LEU A C 1
ATOM 1599 O O . LEU A 1 201 ? -3.537 -3.556 -3.104 1.00 91.31 201 LEU A O 1
ATOM 1603 N N . PHE A 1 202 ? -2.733 -4.893 -1.473 1.00 92.12 202 PHE A N 1
ATOM 1604 C CA . PHE A 1 202 ? -3.881 -5.780 -1.381 1.00 92.12 202 PHE A CA 1
ATOM 1605 C C . PHE A 1 202 ? -4.399 -5.844 0.046 1.00 92.12 202 PHE A C 1
ATOM 1607 O O . PHE A 1 202 ? -3.621 -6.032 0.978 1.00 92.12 202 PHE A O 1
ATOM 1614 N N . LEU A 1 203 ? -5.705 -5.672 0.218 1.00 91.06 203 LEU A N 1
ATOM 1615 C CA . LEU A 1 203 ? -6.366 -5.872 1.495 1.00 91.06 203 LEU A CA 1
ATOM 1616 C C . LEU A 1 203 ? -7.163 -7.168 1.470 1.00 91.06 203 LEU A C 1
ATOM 1618 O O . LEU A 1 203 ? -8.156 -7.289 0.760 1.00 91.06 203 LEU A O 1
ATOM 1622 N N . GLU A 1 204 ? -6.787 -8.093 2.336 1.00 90.44 204 GLU A N 1
ATOM 1623 C CA . GLU A 1 204 ? -7.586 -9.272 2.619 1.00 90.44 204 GLU A CA 1
ATOM 1624 C C . GLU A 1 204 ? -8.409 -9.035 3.887 1.00 90.44 204 GLU A C 1
ATOM 1626 O O . GLU A 1 204 ? -7.864 -8.792 4.963 1.00 90.44 204 GLU A O 1
ATOM 1631 N N . HIS A 1 205 ? -9.734 -9.099 3.784 1.00 85.38 205 HIS A N 1
ATOM 1632 C CA . HIS A 1 205 ? -10.599 -9.025 4.958 1.00 85.38 205 HIS A CA 1
ATOM 1633 C C . HIS A 1 205 ? -10.535 -10.340 5.740 1.00 85.38 205 HIS A C 1
ATOM 1635 O O . HIS A 1 205 ? -10.876 -11.399 5.207 1.00 85.38 205 HIS A O 1
ATOM 1641 N N . VAL A 1 206 ? -10.136 -10.270 7.011 1.00 80.94 206 VAL A N 1
ATOM 1642 C CA . VAL A 1 206 ? -10.155 -11.431 7.907 1.00 80.94 206 VAL A CA 1
ATOM 1643 C C . VAL A 1 206 ? -11.598 -11.614 8.370 1.00 80.94 206 VAL A C 1
ATOM 1645 O O . VAL A 1 206 ? -12.156 -10.722 9.013 1.00 80.94 206 VAL A O 1
ATOM 1648 N N . LYS A 1 207 ? -12.214 -12.726 7.958 1.00 60.91 207 LYS A N 1
ATOM 1649 C CA . LYS A 1 207 ? -13.586 -13.095 8.335 1.00 60.91 207 LYS A CA 1
ATOM 1650 C C . LYS A 1 207 ? -13.690 -13.499 9.799 1.00 60.91 207 LYS A C 1
ATOM 1652 O O . LYS A 1 207 ? -12.738 -14.137 10.298 1.00 60.91 207 LYS A O 1
#

Radius of gyration: 21.27 Å; chains: 1; bounding box: 54×33×71 Å

Foldseek 3Di:
DDDDDDFDDDPPGDDDPDDDPDPALLVQQLVCLQPVHAAEDQDVVSVVVLVVLFDPVPVDCPDLCNLVQVLLQQDKAKDKDAPDVVVVVVCVVPPQVVQLVVLVVVVSVCLQVVVPDDPVVSVVSSVSNVVSRVSNVVVSVVQQVVVVPDDPPDPRPGIDIFMKRKGKDFRSQASDDPSSVVVCVVPVVDCSSVDHNGMHMYIHTDD

pLDDT: mean 75.68, std 13.82, range [34.66, 94.06]

Secondary structure (DSSP, 8-state):
--------SSTTT--------SS-HHHHHHHHHHHTPPEEE--HHHHHHHHHTB-GGG-SS--TTHHHHHHHHTEEEEEEE-SSHHHHHHHHSSHHHHHHHHHHHHHHHHHHTT---SHHHHHHHHHHHHHHHHHHHHHHHHHHHHHHT--TT--PPPPEEEEEEEEEEEEEEEE--HHHHHHIIIII-SGGG---EEEEEEEEE--